Protein 4F8X (pdb70)

Secondary structure (DSSP, 8-state):
---HHHHHHHTT-SEEEEEE-TTTSGGGG-HHHHHHHHHH-SEEEESSTTSGGGTEEETTEE--HHHHHHHHHHHHTT-EEEEEEEE-SSS--HHHHTS---HHHHHHHHHHHHHHHHHHHGGG-SEEEEEES-B-TTSSBPP-HHHHHH-THHHHHHHHHHHHHHHHTT-TTSEEEEEESS-SSSSHHHHHHHHHHHHHHHTT----EEEE--EEETT-PPPHHHHHHHHHHHHHTT-EEEEEEEEEEBSSS--SSHHHHHHHHHHHHHHHHHHHHT-TTEEEEEES-SBGGG-SHHHHSTT-B--SSB-TT-PBPHHHHHHHHHHTTPPPS--

Nearest PDB structures (foldseek):
  4f8x-assembly1_A  TM=1.003E+00  e=9.277E-68  Penicillium canescens
  3u7b-assembly5_E  TM=9.416E-01  e=2.696E-33  Fusarium oxysporum
  3nj3-assembly1_A  TM=9.665E-01  e=1.696E-32  Thermotoga petrophila RKU-1
  1vbu-assembly2_B  TM=9.647E-01  e=2.913E-32  Thermotoga maritima
  5y3x-assembly6_F  TM=8.715E-01  e=7.671E-23  Caldicellulosiruptor owensensis OL

CATH classification: 3.20.20.80

Sequence (335 aa):
DIDLNKLAQRRGKHWFGTAADIPGTAETTDAAYLKVLKQNFGEITPANAMKFMYTETEQNVFNFTEGEQFLEVAERFGSKVRCHNLVWASQVSDFVTSKTWTAKELTAVMKNHIFKTVQHFGRRCYSWDVVNEALNGDGTFSSSVWYDTIGEEYFYLAFKYAQEALAQIGANDVKLYYNDYGIENPGTKSTAVLQLVSNLRKRGIRIDGVGLESHFIVGETPSLADQLATKQAYIKANLDVAVTELDVRFSTVPYYTAAAQKQQAEDYYVSVASCMNAGPRCIGVVVWDFDDAYSWVPSAFAGQGGACLFNNTLEAKPAYYAVADALEGKPCSVC

Organism: Penicillium canescens (NCBI:txid5083)

Solvent-accessible surface area: 13081 Å² total; per-residue (Å²): 152,58,37,0,19,81,18,0,94,172,140,54,13,62,1,1,0,0,0,0,30,2,28,59,45,66,0,41,120,39,81,59,0,34,159,25,1,135,73,5,8,8,0,1,0,0,8,35,2,0,12,6,68,66,0,1,63,104,85,82,83,45,83,27,78,53,0,56,82,2,0,85,14,0,72,147,37,66,8,101,2,2,0,4,3,1,2,39,45,55,54,16,5,107,18,0,67,88,112,133,40,81,47,173,82,0,22,58,9,1,86,41,1,0,30,88,0,0,55,78,4,9,136,97,1,41,0,0,1,0,0,4,44,1,6,60,50,99,22,74,35,19,85,13,33,2,65,101,42,22,27,94,64,5,0,7,34,0,0,87,18,0,51,63,0,0,54,130,78,50,0,88,91,4,64,0,0,1,0,0,109,35,0,6,52,76,39,91,13,7,91,14,0,54,103,11,5,45,47,0,83,178,111,62,11,50,4,27,0,0,0,0,2,0,38,15,41,23,53,121,22,28,56,59,72,62,0,36,50,5,0,84,42,0,33,182,36,89,0,22,0,0,0,2,11,0,0,0,27,11,62,86,100,81,32,100,61,76,78,16,25,102,74,0,0,79,8,0,37,26,0,0,8,0,0,25,85,14,21,105,82,0,4,0,3,0,0,28,7,0,3,11,59,55,15,82,0,69,117,54,83,106,51,31,1,5,0,0,0,11,37,95,125,33,120,23,6,39,0,11,92,0,0,5,17,3,2,54,49,102,112,32,88,45,57

InterPro domains:
  IPR001000 Glycoside hydrolase family 10 domain [PF00331] (29-351)
  IPR001000 Glycoside hydrolase family 10 domain [PR00134] (106-118)
  IPR001000 Glycoside hydrolase family 10 domain [PR00134] (150-161)
  IPR001000 Glycoside hydrolase family 10 domain [PR00134] (199-210)
  IPR001000 Glycoside hydrolase family 10 domain [PR00134] (228-240)
  IPR001000 Glycoside hydrolase family 10 domain [PS51760] (44-351)
  IPR001000 Glycoside hydrolase family 10 domain [SM00633] (75-352)
  IPR017853 Glycoside hydrolase superfamily [SSF51445] (33-354)
  IPR044846 Glycoside hydrolase family 10 [PTHR31490] (32-344)

Structure (mmCIF, N/CA/C/O backbone):
data_4F8X
#
_entry.id   4F8X
#
_cell.length_a   51.230
_cell.length_b   60.290
_cell.length_c   55.620
_cell.angle_alpha   90.00
_cell.angle_beta   115.20
_cell.angle_gamma   90.00
#
_symmetry.space_group_name_H-M   'P 1 21 1'
#
loop_
_entity.id
_entity.type
_entity.pdbx_description
1 polymer Endo-1,4-beta-xylanase
2 branched beta-D-mannopyranose-(1-3)-[beta-D-mannopyranose-(1-6)]beta-D-mannopyranose-(1-4)-2-acetamido-2-deoxy-beta-D-glucopyranose-(1-4)-2-acetamido-2-deoxy-beta-D-glucopyranose
3 non-polymer 2-acetamido-2-deoxy-beta-D-glucopyranose
4 water water
#
loop_
_atom_site.group_PDB
_atom_site.id
_atom_site.type_symbol
_atom_site.label_atom_id
_atom_site.label_alt_id
_atom_site.label_comp_id
_atom_site.label_asym_id
_atom_site.label_entity_id
_atom_site.label_seq_id
_atom_site.pdbx_PDB_ins_code
_atom_site.Cartn_x
_atom_site.Cartn_y
_atom_site.Cartn_z
_atom_site.occupancy
_atom_site.B_iso_or_equiv
_atom_site.auth_seq_id
_atom_site.auth_comp_id
_atom_site.auth_asym_id
_atom_site.auth_atom_id
_atom_site.pdbx_PDB_model_num
ATOM 1 N N . ASP A 1 1 ? -9.196 -1.865 41.931 1.00 29.39 26 ASP A N 1
ATOM 2 C CA . ASP A 1 1 ? -9.302 -1.730 40.441 1.00 27.55 26 ASP A CA 1
ATOM 3 C C . ASP A 1 1 ? -8.189 -0.881 39.768 1.00 25.72 26 ASP A C 1
ATOM 4 O O . ASP A 1 1 ? -7.815 0.198 40.208 1.00 28.38 26 ASP A O 1
ATOM 6 N N . ILE A 1 2 ? -7.693 -1.413 38.662 1.00 20.72 27 ILE A N 1
ATOM 7 C CA . ILE A 1 2 ? -6.820 -0.708 37.738 1.00 17.40 27 ILE A CA 1
ATOM 8 C C . ILE A 1 2 ? -7.595 -0.551 36.439 1.00 13.20 27 ILE A C 1
ATOM 9 O O . ILE A 1 2 ? -8.333 -1.435 36.013 1.00 13.05 27 ILE A O 1
ATOM 14 N N . ASP A 1 3 ? -7.424 0.603 35.825 1.00 12.19 28 ASP A N 1
ATOM 15 C CA . ASP A 1 3 ? -7.968 0.948 34.508 1.00 10.78 28 ASP A CA 1
ATOM 16 C C . ASP A 1 3 ? -6.783 1.511 33.703 1.00 9.04 28 ASP A C 1
ATOM 17 O O . ASP A 1 3 ? -6.335 2.614 33.922 1.00 9.04 28 ASP A O 1
ATOM 22 N N . LEU A 1 4 ? -6.247 0.710 32.782 1.00 8.46 29 LEU A N 1
ATOM 23 C CA . LEU A 1 4 ? -5.052 1.156 32.030 1.00 8.84 29 LEU A CA 1
ATOM 24 C C . LEU A 1 4 ? -5.231 2.478 31.312 1.00 8.90 29 LEU A C 1
ATOM 25 O O . LEU A 1 4 ? -4.342 3.317 31.330 1.00 7.65 29 LEU A O 1
ATOM 30 N N . ASN A 1 5 ? -6.386 2.646 30.656 1.00 8.15 30 ASN A N 1
ATOM 31 C CA . ASN A 1 5 ? -6.685 3.882 29.964 1.00 8.16 30 ASN A CA 1
ATOM 32 C C . ASN A 1 5 ? -6.701 5.079 30.910 1.00 9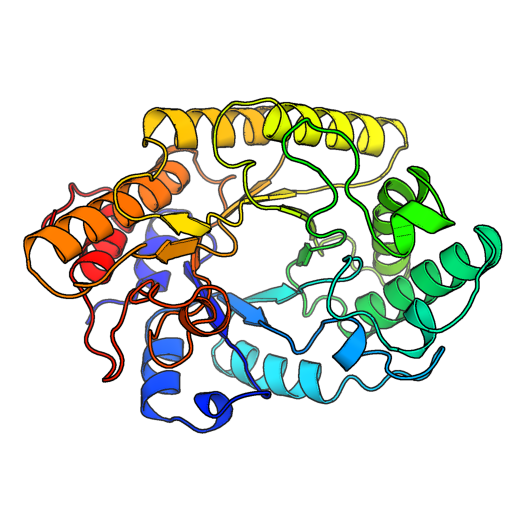.19 30 ASN A C 1
ATOM 33 O O . ASN A 1 5 ? -6.188 6.114 30.577 1.00 9.65 30 ASN A O 1
ATOM 38 N N . LYS A 1 6 ? -7.307 4.920 32.087 1.00 8.94 31 LYS A N 1
ATOM 39 C CA . LYS A 1 6 ? -7.333 6.002 33.094 1.00 10.60 31 LYS A CA 1
ATOM 40 C C . LYS A 1 6 ? -5.917 6.387 33.447 1.00 9.11 31 LYS A C 1
ATOM 41 O O . LYS A 1 6 ? -5.565 7.592 33.503 1.00 9.77 31 LYS A O 1
ATOM 45 N N . LEU A 1 7 ? -5.046 5.401 33.662 1.00 8.67 32 LEU A N 1
ATOM 46 C CA . LEU A 1 7 ? -3.655 5.707 33.978 1.00 8.54 32 LEU A CA 1
ATOM 47 C C . LEU A 1 7 ? -2.947 6.423 32.830 1.00 9.47 32 LEU A C 1
ATOM 48 O O . LEU A 1 7 ? -2.240 7.372 33.032 1.00 10.06 32 LEU A O 1
ATOM 53 N N . ALA A 1 8 ? -3.168 5.968 31.591 1.00 8.94 33 ALA A N 1
ATOM 54 C CA . ALA A 1 8 ? -2.516 6.567 30.433 1.00 9.73 33 ALA A CA 1
ATOM 55 C C . ALA A 1 8 ? -2.921 8.053 30.286 1.00 8.82 33 ALA A C 1
ATOM 56 O O . ALA A 1 8 ? -2.116 8.922 30.091 1.00 9.90 33 ALA A O 1
ATOM 58 N N . GLN A 1 9 ? -4.209 8.310 30.467 1.00 9.24 34 GLN A N 1
ATOM 59 C CA . GLN A 1 9 ? -4.728 9.669 30.343 1.00 10.29 34 GLN A CA 1
ATOM 60 C C . GLN A 1 9 ? -4.227 10.627 31.426 1.00 13.04 34 GLN A C 1
ATOM 61 O O . GLN A 1 9 ? -3.976 11.811 31.131 1.00 13.23 34 GLN A O 1
ATOM 67 N N . ARG A 1 10 ? -3.979 10.088 32.613 1.00 12.21 35 ARG A N 1
ATOM 68 C CA . ARG A 1 10 ? -3.472 10.878 33.731 1.00 15.84 35 ARG A CA 1
ATOM 69 C C . ARG A 1 10 ? -2.041 11.310 33.419 1.00 16.50 35 ARG A C 1
ATOM 70 O O . ARG A 1 10 ? -1.560 12.342 33.926 1.00 18.11 35 ARG A O 1
ATOM 78 N N . ARG A 1 11 ? -1.352 10.585 32.536 1.00 16.89 36 ARG A N 1
ATOM 79 C CA . ARG A 1 11 ? 0.028 10.882 32.210 1.00 18.88 36 ARG A CA 1
ATOM 80 C C . ARG A 1 11 ? 0.294 11.317 30.762 1.00 20.15 36 ARG A C 1
ATOM 81 O O . ARG A 1 11 ? 1.338 10.951 30.141 1.00 22.19 36 ARG A O 1
ATOM 89 N N . GLY A 1 12 ? -0.681 12.012 30.198 1.00 19.47 37 GLY A N 1
ATOM 90 C CA . GLY A 1 12 ? -0.473 12.808 28.978 1.00 19.90 37 GLY A CA 1
ATOM 91 C C . GLY A 1 12 ? -0.857 12.113 27.682 1.00 18.77 37 GLY A C 1
ATOM 92 O O . GLY A 1 12 ? -0.773 12.725 26.595 1.00 21.35 37 GLY A O 1
ATOM 93 N N . LYS A 1 13 ? -1.282 10.857 27.764 1.00 13.59 38 LYS A N 1
ATOM 94 C CA . LYS A 1 13 ? -1.623 10.112 26.569 1.00 11.57 38 LYS A CA 1
ATOM 95 C C . LYS A 1 13 ? -3.090 10.243 26.189 1.00 10.17 38 LYS A C 1
ATOM 96 O O . LYS A 1 13 ? -3.976 10.471 27.025 1.00 9.90 38 LYS A O 1
ATOM 102 N N . HIS A 1 14 ? -3.389 10.044 24.912 1.00 8.77 39 HIS A N 1
ATOM 103 C CA . HIS A 1 14 ? -4.754 10.038 24.457 1.00 8.74 39 HIS A CA 1
ATOM 104 C C . HIS A 1 14 ? -5.518 8.923 25.098 1.00 9.79 39 HIS A C 1
ATOM 105 O O . HIS A 1 14 ? -6.688 9.091 25.409 1.00 10.00 39 HIS A O 1
ATOM 112 N N . TRP A 1 15 ? -4.907 7.740 25.167 1.00 9.14 40 TRP A N 1
ATOM 113 C CA . TRP A 1 15 ? -5.640 6.531 25.574 1.00 9.29 40 TRP A CA 1
ATOM 114 C C . TRP A 1 15 ? -4.670 5.380 25.775 1.00 8.90 40 TRP A C 1
ATOM 115 O O . TRP A 1 15 ? -3.521 5.440 25.287 1.00 10.03 40 TRP A O 1
ATOM 126 N N . PHE A 1 16 ? -5.181 4.331 26.398 1.00 8.25 41 PHE A N 1
ATOM 127 C CA . PHE A 1 16 ? -4.658 2.990 26.214 1.00 7.75 41 PHE A CA 1
ATOM 128 C C . PHE A 1 16 ? -5.728 2.239 25.471 1.00 7.75 41 PHE A C 1
ATOM 129 O O . PHE A 1 16 ? -6.896 2.283 25.825 1.00 7.91 41 PHE A O 1
ATOM 137 N N . GLY A 1 17 ? -5.335 1.566 24.412 1.00 6.23 42 GLY A N 1
ATOM 138 C CA . GLY A 1 17 ? -6.259 0.944 23.488 1.00 6.95 42 GLY A CA 1
ATOM 139 C C . GLY A 1 17 ? -6.041 -0.565 23.255 1.00 6.40 42 GLY A C 1
ATOM 140 O O . GLY A 1 17 ? -5.053 -1.173 23.675 1.00 6.30 42 GLY A O 1
ATOM 141 N N . THR A 1 18 ? -7.002 -1.156 22.545 1.00 6.68 43 THR A N 1
ATOM 142 C CA . THR A 1 18 ? -6.921 -2.507 22.069 1.00 6.92 43 THR A CA 1
ATOM 143 C C . THR A 1 18 ? -7.626 -2.678 20.734 1.00 6.40 43 THR A C 1
ATOM 144 O O . THR A 1 18 ? -8.690 -2.043 20.498 1.00 7.13 43 THR A O 1
ATOM 148 N N . ALA A 1 19 ? -7.095 -3.610 19.928 1.00 6.74 44 ALA A N 1
ATOM 149 C CA . ALA A 1 19 ? -7.947 -4.214 18.882 1.00 6.53 44 ALA A CA 1
ATOM 150 C C . ALA A 1 19 ? -9.036 -5.073 19.516 1.00 5.90 44 ALA A C 1
ATOM 151 O O . ALA A 1 19 ? -8.837 -5.682 20.539 1.00 6.22 44 ALA A O 1
ATOM 153 N N . ALA A 1 20 ? -10.193 -5.140 18.842 1.00 7.13 45 ALA A N 1
ATOM 154 C CA . ALA A 1 20 ? -11.218 -6.116 19.193 1.00 7.49 45 ALA A CA 1
ATOM 155 C C . ALA A 1 20 ? -11.726 -6.687 17.877 1.00 8.35 45 ALA A C 1
ATOM 156 O O . ALA A 1 20 ? -11.975 -5.943 16.926 1.00 7.87 45 ALA A O 1
ATOM 158 N N . ASP A 1 21 ? -11.880 -8.013 17.812 1.00 7.76 46 ASP A N 1
ATOM 159 C CA . ASP A 1 21 ? -12.378 -8.706 16.619 1.00 8.23 46 ASP A CA 1
ATOM 160 C C . ASP A 1 21 ? -13.931 -8.861 16.748 1.00 9.33 46 ASP A C 1
ATOM 161 O O . ASP A 1 21 ? -14.481 -9.969 16.841 1.00 9.24 46 ASP A O 1
ATOM 166 N N . ILE A 1 22 ? -14.578 -7.703 16.704 1.00 8.80 47 ILE A N 1
ATOM 167 C CA . ILE A 1 22 ? -16.032 -7.521 16.793 1.00 10.04 47 ILE A CA 1
ATOM 168 C C . ILE A 1 22 ? -16.454 -6.878 15.484 1.00 10.95 47 ILE A C 1
ATOM 169 O O . ILE A 1 22 ? -15.893 -5.843 15.077 1.00 10.86 47 ILE A O 1
ATOM 174 N N . PRO A 1 23 ? -17.480 -7.415 14.813 1.00 12.46 48 PRO A N 1
ATOM 175 C CA . PRO A 1 23 ? -18.408 -8.469 15.241 1.00 12.62 48 PRO A CA 1
ATOM 176 C C . PRO A 1 23 ? -18.091 -9.863 14.743 1.00 13.48 48 PRO A C 1
ATOM 177 O O . PRO A 1 23 ? -18.926 -10.770 14.850 1.00 15.08 48 PRO A O 1
ATOM 181 N N . GLY A 1 24 ? -16.879 -10.070 14.246 1.00 13.66 49 GLY A N 1
ATOM 182 C CA . GLY A 1 24 ? -16.445 -11.303 13.614 1.00 13.48 49 GLY A CA 1
ATOM 183 C C . GLY A 1 24 ? -16.336 -12.517 14.517 1.00 14.49 49 GLY A C 1
ATOM 184 O O . GLY A 1 24 ? -16.486 -13.640 14.039 1.00 16.60 49 GLY A O 1
ATOM 185 N N . THR A 1 25 ? -16.067 -12.305 15.790 1.00 12.49 50 THR A N 1
ATOM 186 C CA . THR A 1 25 ? -15.825 -13.397 16.733 1.00 11.20 50 THR A CA 1
ATOM 187 C C . THR A 1 25 ? -16.792 -13.356 17.888 1.00 12.10 50 THR A C 1
ATOM 188 O O . THR A 1 25 ? -17.598 -12.412 18.026 1.00 12.18 50 THR A O 1
ATOM 192 N N . ALA A 1 26 ? -16.709 -14.388 18.730 1.00 12.31 51 ALA A N 1
ATOM 193 C CA . ALA A 1 26 ? -17.525 -14.499 19.930 1.00 11.84 51 ALA A CA 1
ATOM 194 C C . ALA A 1 26 ? -17.269 -13.426 20.984 1.00 12.30 51 ALA A C 1
ATOM 195 O O . ALA A 1 26 ? -17.994 -13.315 21.951 1.00 13.21 51 ALA A O 1
ATOM 197 N N . GLU A 1 27 ? -16.255 -12.559 20.800 1.00 9.90 52 GLU A N 1
ATOM 198 C CA . GLU A 1 27 ? -16.045 -11.436 21.709 1.00 10.37 52 GLU A CA 1
ATOM 199 C C . GLU A 1 27 ? -17.305 -10.589 21.745 1.00 10.19 52 GLU A C 1
ATOM 200 O O . GLU A 1 27 ? -17.597 -9.979 22.756 1.00 11.44 52 GLU A O 1
ATOM 206 N N . THR A 1 28 ? -17.984 -10.561 20.601 1.00 11.31 53 THR A N 1
ATOM 207 C CA . THR A 1 28 ? -19.126 -9.690 20.362 1.00 13.05 53 THR A CA 1
ATOM 208 C C . THR A 1 28 ? -20.194 -9.887 21.423 1.00 14.19 53 THR A C 1
ATOM 209 O O . THR A 1 28 ? -20.852 -8.899 21.809 1.00 14.85 53 THR A O 1
ATOM 213 N N . THR A 1 29 ? -20.298 -11.117 21.927 1.00 15.88 54 THR A N 1
ATOM 214 C CA . THR A 1 29 ? -21.287 -11.482 22.944 1.00 16.50 54 THR A CA 1
ATOM 215 C C . THR A 1 29 ? -20.675 -12.150 24.189 1.00 16.65 54 THR A C 1
ATOM 216 O O . THR A 1 29 ? -21.353 -12.849 24.963 1.00 17.27 54 THR A O 1
ATOM 220 N N . ASP A 1 30 ? -19.381 -11.938 24.416 1.00 13.96 55 ASP A N 1
ATOM 221 C CA . ASP A 1 30 ? -18.697 -12.491 25.540 1.00 13.14 55 ASP A CA 1
ATOM 222 C C . ASP A 1 30 ? -18.683 -11.463 26.629 1.00 14.71 55 ASP A C 1
ATOM 223 O O . ASP A 1 30 ? -17.921 -10.510 26.621 1.00 13.22 55 ASP A O 1
ATOM 228 N N . ALA A 1 31 ? -19.614 -11.605 27.569 1.00 16.08 56 ALA A N 1
ATOM 229 C CA . ALA A 1 31 ? -19.802 -10.561 28.540 1.00 16.06 56 ALA A CA 1
ATOM 230 C C . ALA A 1 31 ? -18.564 -10.302 29.362 1.00 16.31 56 ALA A C 1
ATOM 231 O O . ALA A 1 31 ? -18.278 -9.136 29.706 1.00 17.03 56 ALA A O 1
ATOM 233 N N . ALA A 1 32 ? -17.848 -11.351 29.738 1.00 14.99 57 ALA A N 1
ATOM 234 C CA . ALA A 1 32 ? -16.685 -11.210 30.594 1.00 14.13 57 ALA A CA 1
ATOM 235 C C . ALA A 1 32 ? -15.594 -10.409 29.840 1.00 12.48 57 ALA A C 1
ATOM 236 O O . ALA A 1 32 ? -14.937 -9.536 30.399 1.00 12.62 57 ALA A O 1
ATOM 238 N N . TYR A 1 33 ? -15.398 -10.801 28.591 1.00 12.18 58 TYR A N 1
ATOM 239 C CA . TYR A 1 33 ? -14.470 -10.053 27.691 1.00 9.89 58 TYR A CA 1
ATOM 240 C C . TYR A 1 33 ? -14.876 -8.583 27.607 1.00 11.68 58 TYR A C 1
ATOM 241 O O . TYR A 1 33 ? -14.030 -7.678 27.747 1.00 10.51 58 TYR A O 1
ATOM 250 N N . LEU A 1 34 ? -16.156 -8.339 27.322 1.00 11.46 59 LEU A N 1
ATOM 251 C CA . LEU A 1 34 ? -16.627 -6.983 27.173 1.00 12.23 59 LEU A CA 1
ATOM 252 C C . LEU A 1 34 ? -16.483 -6.162 28.456 1.00 12.99 59 LEU A C 1
ATOM 253 O O . LEU A 1 34 ? -16.249 -4.946 28.380 1.00 13.65 59 LEU A O 1
ATOM 258 N N . LYS A 1 35 ? -16.586 -6.803 29.616 1.00 13.22 60 LYS A N 1
ATOM 259 C CA . LYS A 1 35 ? -16.407 -6.080 30.839 1.00 14.81 60 LYS A CA 1
ATOM 260 C C . LYS A 1 35 ? -14.951 -5.615 31.019 1.00 13.04 60 LYS A C 1
ATOM 261 O O . LYS A 1 35 ? -14.693 -4.483 31.410 1.00 13.32 60 LYS A O 1
ATOM 267 N N . VAL A 1 36 ? -14.001 -6.487 30.713 1.00 11.61 61 VAL A N 1
ATOM 268 C CA . VAL A 1 36 ? -12.582 -6.095 30.793 1.00 11.01 61 VAL A CA 1
ATOM 269 C C . VAL A 1 36 ? -12.274 -4.998 29.741 1.00 11.63 61 VAL A C 1
ATOM 270 O O . VAL A 1 36 ? -11.520 -4.065 30.026 1.00 11.55 61 VAL A O 1
ATOM 274 N N . LEU A 1 37 ? -12.862 -5.126 28.566 1.00 11.13 62 LEU A N 1
ATOM 275 C CA . LEU A 1 37 ? -12.711 -4.145 27.478 1.00 10.86 62 LEU A CA 1
ATOM 276 C C . LEU A 1 37 ? -13.182 -2.763 27.968 1.00 12.87 62 LEU A C 1
ATOM 277 O O . LEU A 1 37 ? -12.504 -1.753 27.826 1.00 13.76 62 LEU A O 1
ATOM 282 N N . LYS A 1 38 ? -14.378 -2.701 28.517 1.00 11.84 63 LYS A N 1
ATOM 283 C CA . LYS A 1 38 ? -14.880 -1.405 28.996 1.00 13.52 63 LYS A CA 1
ATOM 284 C C . LYS A 1 38 ? -14.055 -0.836 30.146 1.00 12.52 63 LYS A C 1
ATOM 285 O O . LYS A 1 38 ? -13.900 0.377 30.272 1.00 15.02 63 LYS A O 1
ATOM 291 N N . GLN A 1 39 ? -13.560 -1.701 31.002 1.00 12.53 64 GLN A N 1
ATOM 292 C CA . GLN A 1 39 ? -12.859 -1.317 32.214 1.00 13.08 64 GLN A CA 1
ATOM 293 C C . GLN A 1 39 ? -11.454 -0.764 31.981 1.00 11.79 64 GLN A C 1
ATOM 294 O O . GLN A 1 39 ? -10.928 -0.076 32.852 1.00 13.69 64 GLN A O 1
ATOM 300 N N . ASN A 1 40 ? -10.817 -1.101 30.852 1.00 10.44 65 ASN A N 1
ATOM 301 C CA . ASN A 1 40 ? -9.425 -0.796 30.708 1.00 9.00 65 ASN A CA 1
ATOM 302 C C . ASN A 1 40 ? -9.040 0.055 29.498 1.00 9.13 65 ASN A C 1
ATOM 303 O O . ASN A 1 40 ? -7.884 0.496 29.466 1.00 9.12 65 ASN A O 1
ATOM 308 N N . PHE A 1 41 ? -9.938 0.296 28.537 1.00 8.85 66 PHE A N 1
ATOM 309 C CA . PHE A 1 41 ? -9.507 0.839 27.241 1.00 9.58 66 PHE A CA 1
ATOM 310 C C . PHE A 1 41 ? -10.309 2.073 26.874 1.00 10.19 66 PHE A C 1
ATOM 311 O O . PHE A 1 41 ? -11.522 2.135 27.143 1.00 11.80 66 PHE A O 1
ATOM 319 N N . GLY A 1 42 ? -9.615 3.040 26.301 1.00 8.92 67 GLY A N 1
ATOM 320 C CA . GLY A 1 42 ? -10.189 4.291 25.802 1.00 9.03 67 GLY A CA 1
ATOM 321 C C . GLY A 1 42 ? -10.092 4.436 24.279 1.00 8.60 67 GLY A C 1
ATOM 322 O O . GLY A 1 42 ? -10.462 5.476 23.720 1.00 10.16 67 GLY A O 1
ATOM 323 N N . GLU A 1 43 ? -9.562 3.414 23.632 1.00 7.61 68 GLU A N 1
ATOM 324 C CA . GLU A 1 43 ? -9.468 3.328 22.185 1.00 7.89 68 GLU A CA 1
ATOM 325 C C . GLU A 1 43 ? -9.695 1.879 21.794 1.00 6.91 68 GLU A C 1
ATOM 326 O O . GLU A 1 43 ? -9.315 0.990 22.545 1.00 7.55 68 GLU A O 1
ATOM 332 N N . ILE A 1 44 ? -10.361 1.657 20.659 1.00 6.41 69 ILE A N 1
ATOM 333 C CA . ILE A 1 44 ? -10.553 0.348 20.098 1.00 6.58 69 ILE A CA 1
ATOM 334 C C . ILE A 1 44 ? -10.312 0.398 18.588 1.00 7.29 69 ILE A C 1
ATOM 335 O O . ILE A 1 4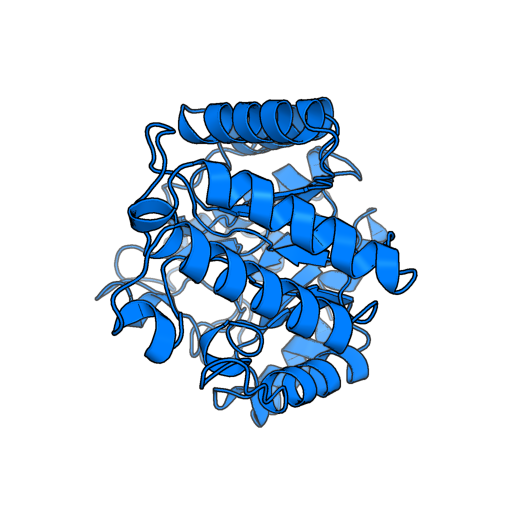4 ? -10.879 1.227 17.889 1.00 7.33 69 ILE A O 1
ATOM 340 N N . THR A 1 45 ? -9.429 -0.484 18.109 1.00 7.54 70 THR A N 1
ATOM 341 C CA . THR A 1 45 ? -9.218 -0.668 16.679 1.00 6.68 70 THR A CA 1
ATOM 342 C C . THR A 1 45 ? -10.054 -1.858 16.210 1.00 6.37 70 THR A C 1
ATOM 343 O O . THR A 1 45 ? -10.003 -2.938 16.832 1.00 7.47 70 THR A O 1
ATOM 347 N N . PRO A 1 46 ? -10.777 -1.707 15.072 1.00 6.91 71 PRO A N 1
ATOM 348 C CA . PRO A 1 46 ? -11.444 -2.894 14.530 1.00 6.64 71 PRO A CA 1
ATOM 349 C C . PRO A 1 46 ? -10.405 -3.895 13.971 1.00 7.21 71 PRO A C 1
ATOM 350 O O . PRO A 1 46 ? -9.613 -3.538 13.067 1.00 7.24 71 PRO A O 1
ATOM 354 N N . ALA A 1 47 ? -10.353 -5.110 14.529 1.00 6.49 72 ALA A N 1
ATOM 355 C CA . ALA A 1 47 ? -9.331 -6.074 14.041 1.00 7.11 72 ALA A CA 1
ATOM 356 C C . ALA A 1 47 ? -9.583 -6.412 12.591 1.00 8.11 72 ALA A C 1
ATOM 357 O O . ALA A 1 47 ? -8.652 -6.711 11.871 1.00 9.65 72 ALA A O 1
ATOM 359 N N . ASN A 1 48 ? -10.852 -6.394 12.177 1.00 8.21 73 ASN A N 1
ATOM 360 C CA . ASN A 1 48 ? -11.240 -6.777 10.798 1.00 8.51 73 ASN A CA 1
ATOM 361 C C . ASN A 1 48 ? -12.360 -5.991 10.130 1.00 8.27 73 ASN A C 1
ATOM 362 O O . ASN A 1 48 ? -12.400 -5.932 8.901 1.00 8.26 73 ASN A O 1
ATOM 367 N N . ALA A 1 49 ? -13.272 -5.395 10.906 1.00 9.09 74 ALA A N 1
ATOM 368 C CA . ALA A 1 49 ? -14.555 -4.936 10.388 1.00 8.74 74 ALA A CA 1
ATOM 369 C C . ALA A 1 49 ? -14.507 -3.807 9.371 1.00 9.27 74 ALA A C 1
ATOM 370 O O . ALA A 1 49 ? -15.468 -3.596 8.616 1.00 9.55 74 ALA A O 1
ATOM 372 N N . MET A 1 50 ? -13.391 -3.076 9.285 1.00 8.55 75 MET A N 1
ATOM 373 C CA . MET A 1 50 ? -13.279 -1.976 8.312 1.00 7.73 75 MET A CA 1
ATOM 374 C C . MET A 1 50 ? -12.346 -2.304 7.175 1.00 8.95 75 MET A C 1
ATOM 375 O O . MET A 1 50 ? -12.049 -1.442 6.349 1.00 8.78 75 MET A O 1
ATOM 380 N N . LYS A 1 51 ? -11.888 -3.542 7.123 1.00 8.30 76 LYS A N 1
ATOM 381 C CA . LYS A 1 51 ? -10.997 -3.939 6.050 1.00 8.37 76 LYS A CA 1
ATOM 382 C C . LYS A 1 51 ? -11.732 -4.030 4.718 1.00 8.81 76 LYS A C 1
ATOM 383 O O . LYS A 1 51 ? -12.966 -4.069 4.676 1.00 8.57 76 LYS A O 1
ATOM 389 N N . PHE A 1 52 ? -10.980 -4.012 3.638 1.00 8.50 77 PHE A N 1
ATOM 390 C CA . PHE A 1 52 ? -11.543 -3.926 2.302 1.00 8.35 77 PHE A CA 1
ATOM 391 C C . PHE A 1 52 ? -12.590 -5.031 2.089 1.00 8.33 77 PHE A C 1
ATOM 392 O O . PHE A 1 52 ? -13.694 -4.750 1.601 1.00 9.10 77 PHE A O 1
ATOM 400 N N . MET A 1 53 ? -12.247 -6.282 2.428 1.00 8.88 78 MET A N 1
ATOM 401 C CA . MET A 1 53 ? -13.140 -7.433 2.213 1.00 10.00 78 MET A CA 1
ATOM 402 C C . MET A 1 53 ? -14.402 -7.409 3.066 1.00 10.90 78 MET A C 1
ATOM 403 O O . MET A 1 53 ? -15.323 -8.156 2.768 1.00 14.50 78 MET A O 1
ATOM 408 N N . TYR A 1 54 ? -14.480 -6.530 4.078 1.00 9.99 79 TYR A N 1
ATOM 409 C CA . TYR A 1 54 ? -15.719 -6.366 4.866 1.00 10.90 79 TYR A CA 1
ATOM 410 C C . TYR A 1 54 ? -16.451 -5.071 4.623 1.00 10.67 79 TYR A C 1
ATOM 411 O O . TYR A 1 54 ? -17.439 -4.763 5.329 1.00 12.17 79 TYR A O 1
ATOM 420 N N . THR A 1 55 ? -15.963 -4.274 3.676 1.00 9.49 80 THR A N 1
ATOM 421 C CA . THR A 1 55 ? -16.576 -2.971 3.342 1.00 9.96 80 THR A CA 1
ATOM 422 C C . THR A 1 55 ? -17.030 -2.875 1.886 1.00 10.59 80 THR A C 1
ATOM 423 O O . THR A 1 55 ? -18.089 -2.294 1.594 1.00 11.47 80 THR A O 1
ATOM 427 N N . GLU A 1 56 ? -16.269 -3.478 0.972 1.00 9.68 81 GLU A N 1
ATOM 428 C CA . GLU A 1 56 ? -16.568 -3.414 -0.465 1.00 10.22 81 GLU A CA 1
ATOM 429 C C . GLU A 1 56 ? -16.408 -4.803 -1.048 1.00 12.16 81 GLU A C 1
ATOM 430 O O . GLU A 1 56 ? -15.382 -5.122 -1.581 1.00 11.69 81 GLU A O 1
ATOM 436 N N . THR A 1 57 ? -17.449 -5.635 -0.969 1.00 14.50 82 THR A N 1
ATOM 437 C CA . THR A 1 57 ? -17.292 -7.054 -1.302 1.00 17.72 82 THR A CA 1
ATOM 438 C C . THR A 1 57 ? -17.506 -7.322 -2.794 1.00 17.89 82 THR A C 1
ATOM 439 O O . THR A 1 57 ? -17.021 -8.329 -3.331 1.00 19.31 82 THR A O 1
ATOM 443 N N . GLU A 1 58 ? -18.192 -6.423 -3.483 1.00 16.60 83 GLU A N 1
ATOM 444 C CA . GLU A 1 58 ? -18.264 -6.436 -4.923 1.00 17.25 83 GLU A CA 1
ATOM 445 C C . GLU A 1 58 ? -17.913 -5.030 -5.435 1.00 16.33 83 GLU A C 1
ATOM 446 O O . GLU A 1 58 ? -17.927 -4.037 -4.651 1.00 16.37 83 GLU A O 1
ATOM 455 N N . GLN A 1 59 ? -17.539 -4.882 -6.686 1.00 15.83 84 GLN A N 1
ATOM 456 C CA . GLN A 1 59 ? -17.014 -3.640 -7.145 1.00 15.37 84 GLN A CA 1
ATOM 457 C C . GLN A 1 59 ? -18.038 -2.517 -7.035 1.00 16.33 84 GLN A C 1
ATOM 458 O O . GLN A 1 59 ? -19.155 -2.650 -7.580 1.00 15.50 84 GLN A O 1
ATOM 464 N N . ASN A 1 60 ? -17.690 -1.472 -6.262 1.00 13.88 85 ASN A N 1
ATOM 465 C CA . ASN A 1 60 ? -18.552 -0.333 -5.994 1.00 14.20 85 ASN A CA 1
ATOM 466 C C . ASN A 1 60 ? -19.834 -0.676 -5.243 1.00 14.05 85 ASN A C 1
ATOM 467 O O . ASN A 1 60 ? -20.811 0.117 -5.299 1.00 15.29 85 ASN A O 1
ATOM 472 N N . VAL A 1 61 ? -19.848 -1.801 -4.536 1.00 13.50 86 VAL A N 1
ATOM 473 C CA . VAL A 1 61 ? -20.984 -2.222 -3.726 1.00 14.39 86 VAL A CA 1
ATOM 474 C C . VAL A 1 61 ? -20.463 -2.226 -2.294 1.00 13.95 86 VAL A C 1
ATOM 475 O O . VAL A 1 61 ? -19.692 -3.098 -1.919 1.00 14.17 86 VAL A O 1
ATOM 479 N N . PHE A 1 62 ? -20.923 -1.241 -1.514 1.00 14.28 87 PHE A N 1
ATOM 480 C CA . PHE A 1 62 ? -20.478 -1.056 -0.155 1.00 13.12 87 PHE A CA 1
ATOM 481 C C . PHE A 1 62 ? -21.503 -1.562 0.846 1.00 13.54 87 PHE A C 1
ATOM 482 O O . PHE A 1 62 ? -22.698 -1.383 0.679 1.00 15.64 87 PHE A O 1
ATOM 490 N N . ASN A 1 63 ? -21.024 -2.284 1.833 1.00 13.18 88 ASN A N 1
ATOM 491 C CA . ASN A 1 63 ? -21.834 -2.739 2.917 1.00 13.17 88 ASN A CA 1
ATOM 492 C C . ASN A 1 63 ? -21.005 -2.499 4.177 1.00 13.05 88 ASN A C 1
ATOM 493 O O . ASN A 1 63 ? -20.040 -3.194 4.425 1.00 12.58 88 ASN A O 1
ATOM 498 N N . PHE A 1 64 ? -21.408 -1.506 4.951 1.00 11.76 89 PHE A N 1
ATOM 499 C CA . PHE A 1 64 ? -20.679 -1.076 6.151 1.00 11.13 89 PHE A CA 1
ATOM 500 C C . PHE A 1 64 ? -21.270 -1.658 7.423 1.00 10.90 89 PHE A C 1
ATOM 501 O O . PHE A 1 64 ? -20.907 -1.243 8.538 1.00 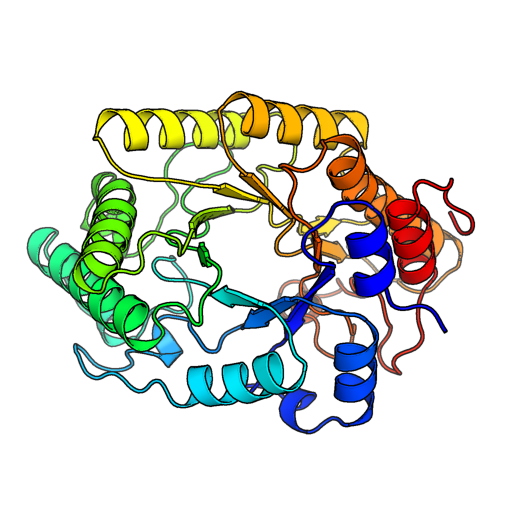10.76 89 PHE A O 1
ATOM 509 N N . THR A 1 65 ? -22.134 -2.676 7.299 1.00 11.51 90 THR A N 1
ATOM 510 C CA . THR A 1 65 ? -22.792 -3.251 8.474 1.00 13.56 90 THR A CA 1
ATOM 511 C C . THR A 1 65 ? -21.806 -3.723 9.549 1.00 13.50 90 THR A C 1
ATOM 512 O O . THR A 1 65 ? -21.989 -3.416 10.715 1.00 13.10 90 THR A O 1
ATOM 516 N N . GLU A 1 66 ? -20.750 -4.441 9.153 1.00 12.38 91 GLU A N 1
ATOM 517 C CA . GLU A 1 66 ? -19.813 -4.915 10.163 1.00 13.13 91 GLU A CA 1
ATOM 518 C C . GLU A 1 66 ? -19.126 -3.759 10.883 1.00 10.97 91 GLU A C 1
ATOM 519 O O . GLU A 1 66 ? -19.009 -3.768 12.082 1.00 10.33 91 GLU A O 1
ATOM 525 N N . GLY A 1 67 ? -18.637 -2.779 10.128 1.00 10.06 92 GLY A N 1
ATOM 526 C CA . GLY A 1 67 ? -18.015 -1.615 10.702 1.00 10.31 92 GLY A CA 1
ATOM 527 C C . GLY A 1 67 ? -18.955 -0.816 11.626 1.00 10.05 92 GLY A C 1
ATOM 528 O O . GLY A 1 67 ? -18.540 -0.296 12.665 1.00 10.80 92 GLY A O 1
ATOM 529 N N . GLU A 1 68 ? -20.213 -0.678 11.222 1.00 10.19 93 GLU A N 1
ATOM 530 C CA . GLU A 1 68 ? -21.202 -0.005 12.086 1.00 9.93 93 GLU A CA 1
ATOM 531 C C . GLU A 1 68 ? -21.460 -0.784 13.361 1.00 10.92 93 GLU A C 1
ATOM 532 O O . GLU A 1 68 ? -21.610 -0.190 14.443 1.00 11.77 93 GLU A O 1
ATOM 538 N N . GLN A 1 69 ? -21.509 -2.098 13.248 1.00 10.26 94 GLN A N 1
ATOM 539 C CA . GLN A 1 69 ? -21.675 -2.896 14.451 1.00 12.76 94 GLN A CA 1
ATOM 540 C C . GLN A 1 69 ? -20.489 -2.718 15.397 1.00 12.42 94 GLN A C 1
ATOM 541 O O . GLN A 1 69 ? -20.662 -2.533 16.617 1.00 15.12 94 GLN A O 1
ATOM 547 N N . PHE A 1 70 ? -19.270 -2.778 14.839 1.00 10.83 95 PHE A N 1
ATOM 548 C CA . PHE A 1 70 ? -18.091 -2.523 15.655 1.00 10.44 95 PHE A CA 1
ATOM 549 C C . PHE A 1 70 ? -18.161 -1.151 16.323 1.00 10.77 95 PHE A C 1
ATOM 550 O O . PHE A 1 70 ? -17.863 -0.990 17.511 1.00 11.33 95 PHE A O 1
ATOM 558 N N . LEU A 1 71 ? -18.446 -0.122 15.528 1.00 10.61 96 LEU A N 1
ATOM 559 C CA . LEU A 1 71 ? -18.470 1.239 16.075 1.00 12.00 96 LEU A CA 1
ATOM 560 C C . LEU A 1 71 ? -19.487 1.447 17.175 1.00 13.48 96 LEU A C 1
ATOM 561 O O . LEU A 1 71 ? -19.205 2.156 18.119 1.00 13.40 96 LEU A O 1
ATOM 566 N N . GLU A 1 72 ? -20.605 0.783 17.101 1.00 14.81 97 GLU A N 1
ATOM 567 C CA . GLU A 1 72 ? -21.560 0.970 18.193 1.00 16.76 97 GLU A CA 1
ATOM 568 C C . GLU A 1 72 ? -20.960 0.481 19.531 1.00 16.19 97 GLU A C 1
ATOM 569 O O . GLU A 1 72 ? -21.072 1.186 20.556 1.00 17.66 97 GLU A O 1
ATOM 575 N N . VAL A 1 73 ? -20.269 -0.665 19.509 1.00 14.25 98 VAL A N 1
ATOM 576 C CA . VAL A 1 73 ? -19.612 -1.169 20.730 1.00 13.28 98 VAL A CA 1
ATOM 577 C C . VAL A 1 73 ? -18.573 -0.156 21.209 1.00 12.74 98 VAL A C 1
ATOM 578 O O . VAL A 1 73 ? -18.576 0.284 22.361 1.00 11.98 98 VAL A O 1
ATOM 582 N N . ALA A 1 74 ? -17.666 0.263 20.313 1.00 11.51 99 ALA A N 1
ATOM 583 C CA . ALA A 1 74 ? -16.622 1.178 20.696 1.00 11.54 99 ALA A CA 1
ATOM 584 C C . ALA A 1 74 ? -17.159 2.490 21.235 1.00 11.77 99 ALA A C 1
ATOM 585 O O . ALA A 1 74 ? -16.717 2.995 22.274 1.00 11.93 99 ALA A O 1
ATOM 587 N N . GLU A 1 75 ? -18.151 3.038 20.542 1.00 12.20 100 GLU A N 1
ATOM 588 C CA . GLU A 1 75 ? -18.725 4.361 20.919 1.00 12.16 100 GLU A CA 1
ATOM 589 C C . GLU A 1 75 ? -19.570 4.292 22.194 1.00 13.48 100 GLU A C 1
ATOM 590 O O . GLU A 1 75 ? -19.481 5.178 23.025 1.00 14.76 100 GLU A O 1
ATOM 596 N N . ARG A 1 76 ? -20.284 3.187 22.344 1.00 13.98 101 ARG A N 1
ATOM 597 C CA . ARG A 1 76 ? -21.044 2.976 23.580 1.00 14.80 101 ARG A CA 1
ATOM 598 C C . ARG A 1 76 ? -20.135 2.989 24.798 1.00 15.34 101 ARG A C 1
ATOM 599 O O . ARG A 1 76 ? -20.511 3.490 25.882 1.00 16.76 101 ARG A O 1
ATOM 607 N N . PHE A 1 77 ? -18.920 2.457 24.631 1.00 14.28 102 PHE A N 1
ATOM 608 C CA . PHE A 1 77 ? -17.901 2.469 25.663 1.00 14.98 102 PHE A CA 1
ATOM 609 C C . PHE A 1 77 ? -17.113 3.772 25.758 1.00 15.51 102 PHE A C 1
ATOM 610 O O . PHE A 1 77 ? -16.204 3.858 26.593 1.00 19.47 102 PHE A O 1
ATOM 618 N N . GLY A 1 78 ? -17.417 4.752 24.912 1.00 14.90 103 GLY A N 1
ATOM 619 C CA . GLY A 1 78 ? -16.720 6.061 24.912 1.00 15.21 103 GLY A CA 1
ATOM 620 C C . GLY A 1 78 ? -15.304 6.019 24.372 1.00 15.31 103 GLY A C 1
ATOM 621 O O . GLY A 1 78 ? -14.468 6.888 24.710 1.00 15.98 103 GLY A O 1
ATOM 622 N N . SER A 1 79 ? -15.023 5.026 23.522 1.00 13.11 104 SER A N 1
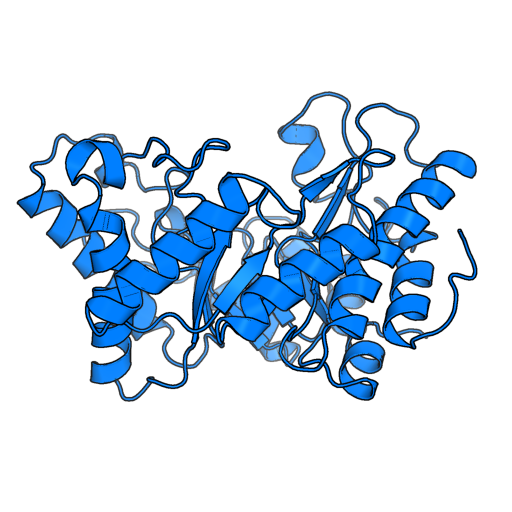ATOM 623 C CA . SER A 1 79 ? -13.640 4.863 23.050 1.00 12.35 104 SER A CA 1
ATOM 624 C C . SER A 1 79 ? -13.436 5.495 21.693 1.00 11.69 104 SER A C 1
ATOM 625 O O . SER A 1 79 ? -14.293 5.375 20.832 1.00 14.02 104 SER A O 1
ATOM 628 N N . LYS A 1 80 ? -12.300 6.150 21.521 1.00 9.74 105 LYS A N 1
ATOM 629 C CA . LYS A 1 80 ? -11.866 6.634 20.228 1.00 10.37 105 LYS A CA 1
ATOM 630 C C . LYS A 1 80 ? -11.537 5.422 19.344 1.00 8.38 105 LYS A C 1
ATOM 631 O O . LYS A 1 80 ? -11.263 4.325 19.841 1.00 9.40 105 LYS A O 1
ATOM 637 N N . VAL A 1 81 ? -11.567 5.627 18.034 1.00 7.68 106 VAL A N 1
ATOM 638 C CA . VAL A 1 81 ? -11.333 4.564 17.066 1.00 6.97 106 VAL A CA 1
ATOM 639 C C . VAL A 1 81 ? -10.244 4.921 16.065 1.00 7.18 106 VAL A C 1
ATOM 640 O O . VAL A 1 81 ? -10.327 5.921 15.347 1.00 6.83 106 VAL A O 1
ATOM 644 N N . ARG A 1 82 ? -9.225 4.056 16.018 1.00 5.58 107 ARG A N 1
ATOM 645 C CA . ARG A 1 82 ? -8.235 4.061 14.939 1.00 6.64 107 ARG A CA 1
ATOM 646 C C . ARG A 1 82 ? -8.801 3.208 13.829 1.00 7.38 107 ARG A C 1
ATOM 647 O O . ARG A 1 82 ? -8.794 1.973 13.882 1.00 7.59 107 ARG A O 1
ATOM 655 N N . CYS A 1 83 ? -9.364 3.869 12.825 1.00 6.11 108 CYS A N 1
ATOM 656 C CA . CYS A 1 83 ? -9.908 3.097 11.708 1.00 6.74 108 CYS A CA 1
ATOM 657 C C . CYS A 1 83 ? -8.765 2.433 10.951 1.00 6.86 108 CYS A C 1
ATOM 658 O O . CYS A 1 83 ? -7.699 3.015 10.747 1.00 7.31 108 CYS A O 1
ATOM 661 N N . HIS A 1 84 ? -9.004 1.210 10.487 1.00 6.99 109 HIS A N 1
ATOM 662 C CA . HIS A 1 84 ? -7.949 0.335 10.000 1.00 6.74 109 HIS A CA 1
ATOM 663 C C . HIS A 1 84 ? -8.623 -0.648 9.054 1.00 7.09 109 HIS A C 1
ATOM 664 O O . HIS A 1 84 ? -9.600 -1.267 9.457 1.00 6.82 109 HIS A O 1
ATOM 671 N N . ASN A 1 85 ? -8.170 -0.862 7.824 1.00 6.67 110 ASN A N 1
ATOM 672 C CA . ASN A 1 85 ? -7.167 -0.106 7.101 1.00 6.59 110 ASN A CA 1
ATOM 673 C C . ASN A 1 85 ? -7.673 -0.012 5.650 1.00 6.63 110 ASN A C 1
ATOM 674 O O . ASN A 1 85 ? -8.587 -0.732 5.263 1.00 7.83 110 ASN A O 1
ATOM 679 N N . LEU A 1 86 ? -7.120 0.902 4.850 1.00 7.39 111 LEU A N 1
ATOM 680 C CA . LEU A 1 86 ? -7.654 1.111 3.490 1.00 7.03 111 LEU A CA 1
ATOM 681 C C . LEU A 1 86 ? -6.965 0.257 2.437 1.00 7.82 111 LEU A C 1
ATOM 682 O O . LEU A 1 86 ? -7.625 -0.412 1.675 1.00 7.77 111 LEU A O 1
ATOM 687 N N . VAL A 1 87 ? -5.647 0.331 2.354 1.00 7.65 112 VAL A N 1
ATOM 688 C CA . VAL A 1 87 ? -4.842 -0.277 1.308 1.00 8.42 112 VAL A CA 1
ATOM 689 C C . VAL A 1 87 ? -3.779 -1.212 1.927 1.00 7.70 112 VAL A C 1
ATOM 690 O O . VAL A 1 87 ? -2.855 -0.772 2.626 1.00 7.54 112 VAL A O 1
ATOM 694 N N . TRP A 1 88 ? -3.911 -2.498 1.634 1.00 8.78 113 TRP A N 1
ATOM 695 C CA . TRP A 1 88 ? -3.077 -3.565 2.168 1.00 9.09 113 TRP A CA 1
ATOM 696 C C . TRP A 1 88 ? -3.064 -4.753 1.223 1.00 8.78 113 TRP A C 1
ATOM 697 O O . TRP A 1 88 ? -4.012 -4.932 0.456 1.00 9.21 113 TRP A O 1
ATOM 708 N N . ALA A 1 89 ? -2.011 -5.570 1.293 1.00 9.16 114 ALA A N 1
ATOM 709 C CA . ALA A 1 89 ? -1.899 -6.758 0.440 1.00 9.30 114 ALA A CA 1
ATOM 710 C C . ALA A 1 89 ? -2.886 -7.832 0.854 1.00 10.01 114 ALA A C 1
ATOM 711 O O . ALA A 1 89 ? -3.341 -8.595 -0.007 1.00 10.47 114 ALA A O 1
ATOM 713 N N . SER A 1 90 ? -3.229 -7.935 2.145 1.00 8.57 115 SER A N 1
ATOM 714 C CA . SER A 1 90 ? -4.111 -8.968 2.640 1.00 9.68 115 SER A CA 1
ATOM 715 C C . SER A 1 90 ? -5.549 -8.471 2.769 1.00 9.19 115 SER A C 1
ATOM 716 O O . SER A 1 90 ? -5.826 -7.244 2.834 1.00 8.80 115 SER A O 1
ATOM 719 N N . GLN A 1 91 ? -6.458 -9.428 2.842 1.00 9.65 116 GLN A N 1
ATOM 720 C CA . GLN A 1 91 ? -7.873 -9.151 3.102 1.00 10.52 116 GLN A CA 1
ATOM 721 C C . GLN A 1 91 ? -8.489 -8.138 2.109 1.00 9.55 116 GLN A C 1
ATOM 722 O O . GLN A 1 91 ? -9.334 -7.299 2.465 1.00 9.28 116 GLN A O 1
ATOM 728 N N . VAL A 1 92 ? -8.057 -8.214 0.853 1.00 9.10 117 VAL A N 1
ATOM 729 C CA . VAL A 1 92 ? -8.669 -7.517 -0.291 1.00 10.00 117 VAL A CA 1
ATOM 730 C C . VAL A 1 92 ? -9.757 -8.415 -0.859 1.00 10.03 117 VAL A C 1
ATOM 731 O O . VAL A 1 92 ? -9.646 -9.627 -0.854 1.00 11.43 117 VAL A O 1
ATOM 735 N N . SER A 1 93 ? -10.873 -7.796 -1.267 1.00 9.49 118 SER A N 1
ATOM 736 C CA . SER A 1 93 ? -11.948 -8.549 -1.891 1.00 10.53 118 SER A CA 1
ATOM 737 C C . SER A 1 93 ? -11.516 -9.293 -3.144 1.00 9.25 118 SER A C 1
ATOM 738 O O . SER A 1 93 ? -10.619 -8.882 -3.901 1.00 9.42 118 SER A O 1
ATOM 741 N N . ASP A 1 94 ? -12.238 -10.392 -3.351 1.00 12.37 119 ASP A N 1
ATOM 742 C CA . ASP A 1 94 ? -11.973 -11.270 -4.427 1.00 11.61 119 ASP A CA 1
ATOM 743 C C . ASP A 1 94 ? -12.091 -10.591 -5.776 1.00 11.97 119 ASP A C 1
ATOM 744 O O . ASP A 1 94 ? -11.339 -10.884 -6.680 1.00 12.16 119 ASP A O 1
ATOM 749 N N . PHE A 1 95 ? -12.994 -9.616 -5.903 1.00 10.74 120 PHE A N 1
ATOM 750 C CA . PHE A 1 95 ? -13.147 -8.915 -7.188 1.00 11.68 120 PHE A CA 1
ATOM 751 C C . PHE A 1 95 ? -11.875 -8.212 -7.630 1.00 11.38 120 PHE A C 1
ATOM 752 O O . PHE A 1 95 ? -11.597 -8.014 -8.827 1.00 12.24 120 PHE A O 1
ATOM 760 N N . VAL A 1 96 ? -11.061 -7.793 -6.634 1.00 10.58 121 VAL A N 1
ATOM 761 C CA . VAL A 1 96 ? -9.810 -7.127 -6.962 1.00 10.56 121 VAL A CA 1
ATOM 762 C C . VAL A 1 96 ? -8.742 -8.179 -7.333 1.00 10.68 121 VAL A C 1
ATOM 763 O O . VAL A 1 96 ? -8.071 -8.048 -8.361 1.00 11.32 121 VAL A O 1
ATOM 767 N N . THR A 1 97 ? -8.544 -9.148 -6.460 1.00 11.94 122 THR A N 1
ATOM 768 C CA . THR A 1 97 ? -7.381 -10.026 -6.597 1.00 11.95 122 THR A CA 1
ATOM 769 C C . THR A 1 97 ? -7.608 -11.079 -7.648 1.00 14.13 122 THR A C 1
ATOM 770 O O . THR A 1 97 ? -6.640 -11.653 -8.209 1.00 13.85 122 THR A O 1
ATOM 774 N N . SER A 1 98 ? -8.855 -11.306 -7.964 1.00 14.64 123 SER A N 1
ATOM 775 C CA . SER A 1 98 ? -9.131 -12.379 -8.911 1.00 16.90 123 SER A CA 1
ATOM 776 C C . SER A 1 98 ? -9.616 -11.792 -10.216 1.00 17.57 123 SER A C 1
ATOM 777 O O . SER A 1 98 ? -10.332 -12.435 -10.958 1.00 20.70 123 SER A O 1
ATOM 780 N N . LYS A 1 99 ? -9.120 -10.598 -10.542 1.00 18.55 124 LYS A N 1
ATOM 781 C CA . LYS A 1 99 ? -9.324 -9.942 -11.817 1.00 19.49 124 LYS A CA 1
ATOM 782 C C . LYS A 1 99 ? -8.020 -9.377 -12.255 1.00 19.81 124 LYS A C 1
ATOM 783 O O . LYS A 1 99 ? -7.115 -9.022 -11.481 1.00 19.98 124 LYS A O 1
ATOM 789 N N . THR A 1 100 ? -7.910 -9.265 -13.555 1.00 22.32 125 THR A N 1
ATOM 790 C CA . THR A 1 100 ? -6.746 -8.682 -14.142 1.00 21.40 125 THR A CA 1
ATOM 791 C C . THR A 1 100 ? -7.029 -7.154 -14.341 1.00 21.00 125 THR A C 1
ATOM 792 O O . THR A 1 100 ? -8.193 -6.809 -14.691 1.00 23.07 125 THR A O 1
ATOM 796 N N . TRP A 1 101 ? -6.012 -6.281 -14.116 1.00 18.81 126 TRP A N 1
ATOM 797 C CA . TRP A 1 101 ? -6.169 -4.786 -14.176 1.00 16.56 126 TRP A CA 1
ATOM 798 C C . TRP A 1 101 ? -5.029 -4.036 -14.864 1.00 16.82 126 TRP A C 1
ATOM 799 O O . TRP A 1 101 ? -3.845 -4.337 -14.656 1.00 17.64 126 TRP A O 1
ATOM 810 N N . THR A 1 102 ? -5.352 -2.950 -15.563 1.00 15.00 127 THR A N 1
ATOM 811 C CA . THR A 1 102 ? -4.359 -1.946 -15.876 1.00 15.30 127 THR A CA 1
ATOM 812 C C . THR A 1 102 ? -4.077 -1.050 -14.642 1.00 14.89 127 THR A C 1
ATOM 813 O O . THR A 1 102 ? -4.907 -0.994 -13.716 1.00 14.59 127 THR A O 1
ATOM 817 N N . ALA A 1 103 ? -2.943 -0.345 -14.622 1.00 15.19 128 ALA A N 1
ATOM 818 C CA . ALA A 1 103 ? -2.652 0.604 -13.552 1.00 15.37 128 ALA A CA 1
ATOM 819 C C . ALA A 1 103 ? -3.768 1.628 -13.452 1.00 15.42 128 ALA A C 1
ATOM 820 O O . ALA A 1 103 ? -4.235 1.923 -12.361 1.00 15.62 128 ALA A O 1
ATOM 822 N N . LYS A 1 104 ? -4.228 2.175 -14.580 1.00 14.42 129 LYS A N 1
ATOM 823 C CA . LYS A 1 104 ? -5.290 3.155 -14.581 1.00 14.69 129 LYS A CA 1
ATOM 824 C C . LYS A 1 104 ? -6.550 2.610 -13.897 1.00 14.55 129 LYS A C 1
ATOM 825 O O . LYS A 1 104 ? -7.165 3.293 -13.012 1.00 13.33 129 LYS A O 1
ATOM 831 N N . GLU A 1 105 ? -6.981 1.423 -14.300 1.00 13.34 130 GLU A N 1
ATOM 832 C CA . GLU A 1 105 ? -8.222 0.885 -13.753 1.00 14.15 130 GLU A CA 1
ATOM 833 C C . GLU A 1 105 ? -8.072 0.593 -12.252 1.00 12.72 130 GLU A C 1
ATOM 834 O O . GLU A 1 105 ? -9.002 0.887 -11.481 1.00 11.31 130 GLU A O 1
ATOM 840 N N . LEU A 1 106 ? -6.970 -0.019 -11.828 1.00 11.99 131 LEU A N 1
ATOM 841 C CA . LEU A 1 106 ? -6.851 -0.372 -10.410 1.00 10.98 131 LEU A CA 1
ATOM 842 C C . LEU A 1 106 ? -6.669 0.873 -9.563 1.00 11.03 131 LEU A C 1
ATOM 843 O O . LEU A 1 106 ? -7.166 0.899 -8.431 1.00 10.69 131 LEU A O 1
ATOM 848 N N . THR A 1 107 ? -6.011 1.892 -10.093 1.00 11.48 132 THR A N 1
ATOM 849 C CA . THR A 1 107 ? -5.947 3.199 -9.412 1.00 11.30 132 THR A CA 1
ATOM 850 C C . THR A 1 107 ? -7.357 3.717 -9.109 1.00 11.55 132 THR A C 1
ATOM 851 O O . THR A 1 107 ? -7.638 4.173 -8.016 1.00 10.34 132 THR A O 1
ATOM 855 N N . ALA A 1 108 ? -8.256 3.613 -10.071 1.00 10.54 133 ALA A N 1
ATOM 856 C CA . ALA A 1 108 ? -9.626 4.055 -9.901 1.00 10.62 133 ALA A CA 1
ATOM 857 C C . ALA A 1 108 ? -10.355 3.222 -8.879 1.00 10.21 133 ALA A C 1
ATOM 858 O O . ALA A 1 108 ? -11.163 3.769 -8.076 1.00 9.58 133 ALA A O 1
ATOM 860 N N . VAL A 1 109 ? -10.137 1.926 -8.881 1.00 10.04 134 VAL A N 1
ATOM 861 C CA . VAL A 1 109 ? -10.729 1.042 -7.869 1.00 10.41 134 VAL A CA 1
ATOM 862 C C . VAL A 1 109 ? -10.309 1.509 -6.455 1.00 10.51 134 VAL A C 1
ATOM 863 O O . VAL A 1 109 ? -11.119 1.632 -5.526 1.00 10.07 134 VAL A O 1
ATOM 867 N N . MET A 1 110 ? -9.002 1.761 -6.317 1.00 9.90 135 MET A N 1
ATOM 868 C CA . MET A 1 110 ? -8.395 2.150 -5.048 1.00 8.47 135 MET A CA 1
ATOM 869 C C . MET A 1 110 ? -8.999 3.496 -4.610 1.00 9.81 135 MET A C 1
ATOM 870 O O . MET A 1 110 ? -9.400 3.652 -3.461 1.00 7.74 135 MET A O 1
ATOM 875 N N . LYS A 1 111 ? -9.092 4.441 -5.544 1.00 8.79 136 LYS A N 1
ATOM 876 C CA . LYS A 1 111 ? -9.577 5.761 -5.257 1.00 8.86 136 LYS A CA 1
ATOM 877 C C . LYS A 1 111 ? -11.033 5.671 -4.788 1.00 9.12 136 LYS A C 1
ATOM 878 O O . LYS A 1 111 ? -11.406 6.294 -3.785 1.00 9.66 136 LYS A O 1
ATOM 884 N N . ASN A 1 112 ? -11.832 4.930 -5.521 1.00 9.41 137 ASN A N 1
ATOM 885 C CA . ASN A 1 112 ? -13.263 4.805 -5.176 1.00 8.96 137 ASN A CA 1
ATOM 886 C C . ASN A 1 112 ? -13.429 4.146 -3.798 1.00 9.71 137 ASN A C 1
ATOM 887 O O . ASN A 1 112 ? -14.237 4.589 -2.961 1.00 9.13 137 ASN A O 1
ATOM 892 N N . HIS A 1 113 ? -12.656 3.109 -3.515 1.00 8.22 138 HIS A N 1
ATOM 893 C CA . HIS A 1 113 ? -12.700 2.493 -2.199 1.00 6.85 138 HIS A CA 1
ATOM 894 C C . HIS A 1 113 ? -12.404 3.463 -1.069 1.00 8.10 138 HIS A C 1
ATOM 895 O O . HIS A 1 113 ? -13.082 3.518 -0.054 1.00 8.30 138 HIS A O 1
ATOM 902 N N . ILE A 1 114 ? -11.334 4.219 -1.241 1.00 7.75 139 ILE A N 1
ATOM 903 C CA . ILE A 1 114 ? -10.894 5.211 -0.249 1.00 7.50 139 ILE A CA 1
ATOM 904 C C . ILE A 1 114 ? -11.978 6.252 -0.035 1.00 8.38 139 ILE A C 1
ATOM 905 O O . ILE A 1 114 ? -12.405 6.515 1.102 1.00 8.96 139 ILE A O 1
ATOM 910 N N . PHE A 1 115 ? -12.455 6.857 -1.122 1.00 8.62 140 PHE A N 1
ATOM 911 C CA . PHE A 1 115 ? -13.415 7.947 -0.971 1.00 8.35 140 PHE A CA 1
ATOM 912 C C . PHE A 1 115 ? -14.662 7.442 -0.273 1.00 9.04 140 PHE A C 1
ATOM 913 O O . PHE A 1 115 ? -15.113 8.081 0.667 1.00 9.75 140 PHE A O 1
ATOM 921 N N . LYS A 1 116 ? -15.241 6.344 -0.725 1.00 8.25 141 LYS A N 1
ATOM 922 C CA . LYS A 1 116 ? -16.514 5.883 -0.175 1.00 8.96 141 LYS A CA 1
ATOM 923 C C . LYS A 1 116 ? -16.347 5.444 1.272 1.00 9.37 141 LYS A C 1
ATOM 924 O O . LYS A 1 116 ? -17.209 5.739 2.094 1.00 9.59 141 LYS A O 1
ATOM 930 N N . THR A 1 117 ? -15.253 4.769 1.600 1.00 8.02 142 THR A N 1
ATOM 931 C CA . THR A 1 117 ? -15.076 4.247 2.932 1.00 8.46 142 THR A CA 1
ATOM 932 C C . THR A 1 117 ? -14.777 5.385 3.921 1.00 8.60 142 THR A C 1
ATOM 933 O O . THR A 1 117 ? -15.445 5.492 4.976 1.00 8.44 142 THR A O 1
ATOM 937 N N . VAL A 1 118 ? -13.837 6.257 3.573 1.00 8.41 143 VAL A N 1
ATOM 938 C CA . VAL A 1 118 ? -13.497 7.375 4.453 1.00 8.63 143 VAL A CA 1
ATOM 939 C C . VAL A 1 118 ? -14.708 8.292 4.633 1.00 9.52 143 VAL A C 1
ATOM 940 O O . VAL A 1 118 ? -14.947 8.803 5.759 1.00 7.66 143 VAL A O 1
ATOM 944 N N . GLN A 1 119 ? -15.421 8.566 3.557 1.00 9.20 144 GLN A N 1
ATOM 945 C CA . GLN A 1 119 ? -16.554 9.517 3.691 1.00 9.15 144 GLN A CA 1
ATOM 946 C C . GLN A 1 119 ? -17.709 8.873 4.433 1.00 9.13 144 GLN A C 1
ATOM 947 O O . GLN A 1 119 ? -18.468 9.584 5.106 1.00 10.16 144 GLN A O 1
ATOM 953 N N . HIS A 1 120 ? -17.876 7.554 4.312 1.00 8.37 145 HIS A N 1
ATOM 954 C CA . HIS A 1 120 ? -18.948 6.900 5.054 1.00 8.81 145 HIS A CA 1
ATOM 955 C C . HIS A 1 120 ? -18.806 7.080 6.574 1.00 9.17 145 HIS A C 1
ATOM 956 O O . HIS A 1 120 ? -19.767 7.430 7.274 1.00 10.09 145 HIS A O 1
ATOM 963 N N . PHE A 1 121 ? -17.636 6.819 7.111 1.00 7.96 146 PHE A N 1
ATOM 964 C CA . PHE A 1 121 ? -17.415 6.878 8.551 1.00 7.73 146 PHE A CA 1
ATOM 965 C C . PHE A 1 121 ? -17.078 8.285 9.035 1.00 7.97 146 PHE A C 1
ATOM 966 O O . PHE A 1 121 ? -17.342 8.647 10.204 1.00 8.86 146 PHE A O 1
ATOM 974 N N . GLY A 1 122 ? -16.530 9.093 8.143 1.00 8.56 147 GLY A N 1
ATOM 975 C CA . GLY A 1 122 ? -16.206 10.466 8.463 1.00 7.83 147 GLY A CA 1
ATOM 976 C C . GLY A 1 122 ? -15.422 10.618 9.754 1.00 7.86 147 GLY A C 1
ATOM 977 O O . GLY A 1 122 ? -14.466 9.872 10.042 1.00 8.10 147 GLY A O 1
ATOM 978 N N . ARG A 1 123 ? -15.797 11.617 10.556 1.00 7.84 148 ARG A N 1
ATOM 979 C CA . ARG A 1 123 ? -15.105 11.967 11.770 1.00 7.98 148 ARG A CA 1
ATOM 980 C C . ARG A 1 123 ? -15.309 10.994 12.910 1.00 7.35 148 ARG A C 1
ATOM 981 O O . ARG A 1 123 ? -14.739 11.184 13.991 1.00 8.25 148 ARG A O 1
ATOM 989 N N . ARG A 1 124 ? -16.102 9.942 12.718 1.00 6.85 149 ARG A N 1
ATOM 990 C CA . ARG A 1 124 ? -16.171 8.877 13.732 1.00 7.27 149 ARG A CA 1
ATOM 991 C C . ARG A 1 124 ? -14.828 8.150 13.851 1.00 7.35 149 ARG A C 1
ATOM 992 O O . ARG A 1 124 ? -14.548 7.518 14.878 1.00 8.15 149 ARG A O 1
ATOM 1000 N N . CYS A 1 125 ? -14.009 8.301 12.814 1.00 7.71 150 CYS A N 1
ATOM 1001 C CA . CYS A 1 125 ? -12.618 7.797 12.839 1.00 6.79 150 CYS A CA 1
ATOM 1002 C C . CYS A 1 125 ? -11.690 8.873 13.422 1.00 6.76 150 CYS A C 1
ATOM 1003 O O . CYS A 1 125 ? -11.683 9.986 12.927 1.00 7.98 150 CYS A O 1
ATOM 1006 N N . TYR A 1 126 ? -10.940 8.572 14.461 1.00 7.08 151 TYR A N 1
ATOM 1007 C CA . TYR A 1 126 ? -9.873 9.465 14.926 1.00 7.64 151 TYR A CA 1
ATOM 1008 C C . TYR A 1 126 ? -8.802 9.584 13.851 1.00 6.79 151 TYR A C 1
ATOM 1009 O O . TYR A 1 126 ? -8.240 10.668 13.573 1.00 6.78 151 TYR A O 1
ATOM 1018 N N . SER A 1 127 ? -8.492 8.441 13.271 1.00 6.14 152 SER A N 1
ATOM 1019 C CA . SER A 1 127 ? -7.443 8.325 12.293 1.00 7.03 152 SER A CA 1
ATOM 1020 C C . SER A 1 127 ? -7.774 7.171 11.367 1.00 7.10 152 SER A C 1
ATOM 1021 O O . SER A 1 127 ? -8.648 6.358 11.685 1.00 7.38 152 SER A O 1
ATOM 1024 N N . TRP A 1 128 ? -7.068 7.129 10.230 1.00 8.19 153 TRP A N 1
ATOM 1025 C CA . TRP A 1 128 ? -7.035 5.970 9.321 1.00 7.37 153 TRP A CA 1
ATOM 1026 C C . TRP A 1 128 ? -5.625 5.460 9.160 1.00 6.45 153 TRP A C 1
ATOM 1027 O O . TRP A 1 128 ? -4.687 6.249 8.940 1.00 7.09 153 TRP A O 1
ATOM 1038 N N . ASP A 1 129 ? -5.479 4.151 9.176 1.00 6.33 154 ASP A N 1
ATOM 1039 C CA . ASP A 1 129 ? -4.279 3.464 8.649 1.00 5.93 154 ASP A CA 1
ATOM 1040 C C . ASP A 1 129 ? -4.507 3.328 7.148 1.00 6.45 154 ASP A C 1
ATOM 1041 O O . ASP A 1 129 ? -5.227 2.449 6.665 1.00 7.11 154 ASP A O 1
ATOM 1046 N N . VAL A 1 130 ? -3.941 4.297 6.428 1.00 6.52 155 VAL A N 1
ATOM 1047 C CA . VAL A 1 130 ? -4.221 4.454 5.008 1.00 7.38 155 VAL A CA 1
ATOM 1048 C C . VAL A 1 130 ? -3.565 3.333 4.204 1.00 7.48 155 VAL A C 1
ATOM 1049 O O . VAL A 1 130 ? -4.206 2.679 3.386 1.00 8.66 155 VAL A O 1
ATOM 1053 N N . VAL A 1 131 ? -2.256 3.207 4.330 1.00 6.87 156 VAL A N 1
ATOM 1054 C CA . VAL A 1 131 ? -1.526 2.095 3.740 1.00 6.57 156 VAL A CA 1
ATOM 1055 C C . VAL A 1 131 ? -0.901 1.288 4.864 1.00 6.16 156 VAL A C 1
ATOM 1056 O O . VAL A 1 131 ? -0.414 1.843 5.846 1.00 6.10 156 VAL A O 1
ATOM 1060 N N . ASN A 1 132 ? -1.007 -0.024 4.741 1.00 6.24 157 ASN A N 1
ATOM 1061 C CA . ASN A 1 132 ? -0.587 -0.976 5.758 1.00 6.60 157 ASN A CA 1
ATOM 1062 C C . ASN A 1 132 ? 0.494 -1.861 5.147 1.00 7.08 157 ASN A C 1
ATOM 1063 O O . ASN A 1 132 ? 0.274 -2.470 4.100 1.00 8.01 157 ASN A O 1
ATOM 1068 N N . GLU A 1 133 ? 1.645 -1.928 5.795 1.00 7.66 158 GLU A N 1
ATOM 1069 C CA . GLU A 1 133 ? 2.678 -2.969 5.492 1.00 7.92 158 GLU A CA 1
ATOM 1070 C C . GLU A 1 133 ? 3.115 -2.935 4.031 1.00 8.88 158 GLU A C 1
ATOM 1071 O O . GLU A 1 133 ? 3.057 -3.962 3.330 1.00 9.25 158 GLU A O 1
ATOM 1077 N N . ALA A 1 134 ? 3.635 -1.776 3.612 1.00 9.33 159 ALA A N 1
ATOM 1078 C CA . ALA A 1 134 ? 4.044 -1.508 2.233 1.00 9.52 159 ALA A CA 1
ATOM 1079 C C . ALA A 1 134 ? 5.530 -1.805 1.986 1.00 9.67 159 ALA A C 1
ATOM 1080 O O . ALA A 1 134 ? 5.956 -1.772 0.832 1.00 10.62 159 ALA A O 1
ATOM 1082 N N . LEU A 1 135 ? 6.297 -2.084 3.033 1.00 8.96 160 LEU A N 1
ATOM 1083 C CA . LEU A 1 135 ? 7.761 -2.238 2.909 1.00 9.41 160 LEU A CA 1
ATOM 1084 C C . LEU A 1 135 ? 8.231 -3.614 3.256 1.00 9.65 160 LEU A C 1
ATOM 1085 O O . LEU A 1 135 ? 7.761 -4.260 4.182 1.00 9.82 160 LEU A O 1
ATOM 1090 N N . ASN A 1 136 ? 9.254 -4.029 2.523 1.00 10.56 161 ASN A N 1
ATOM 1091 C CA . ASN A 1 136 ? 10.118 -5.126 2.941 1.00 10.48 161 ASN A CA 1
ATOM 1092 C C . ASN A 1 136 ? 11.107 -4.641 3.994 1.00 10.92 161 ASN A C 1
ATOM 1093 O O . ASN A 1 136 ? 11.316 -3.436 4.133 1.00 11.35 161 ASN A O 1
ATOM 1098 N N . GLY A 1 137 ? 11.745 -5.591 4.686 1.00 12.09 162 GLY A N 1
ATOM 1099 C CA . GLY A 1 137 ? 12.756 -5.260 5.689 1.00 13.53 162 GLY A CA 1
ATOM 1100 C C . GLY A 1 137 ? 13.932 -4.457 5.161 1.00 13.66 162 GLY A C 1
ATOM 1101 O O . GLY A 1 137 ? 14.494 -3.634 5.879 1.00 17.00 162 GLY A O 1
ATOM 1102 N N . ASP A 1 138 ? 14.264 -4.625 3.893 1.00 14.13 163 ASP A N 1
ATOM 1103 C CA . ASP A 1 138 ? 15.325 -3.839 3.259 1.00 14.53 163 ASP A CA 1
ATOM 1104 C C . ASP A 1 138 ? 14.921 -2.444 2.749 1.00 14.88 163 ASP A C 1
ATOM 1105 O O . ASP A 1 138 ? 15.730 -1.716 2.147 1.00 16.24 163 ASP A O 1
ATOM 1110 N N . GLY A 1 139 ? 13.671 -2.046 3.027 1.00 13.12 164 GLY A N 1
ATOM 1111 C CA . GLY A 1 139 ? 13.153 -0.745 2.641 1.00 13.83 164 GLY A CA 1
ATOM 1112 C C . GLY A 1 139 ? 12.587 -0.595 1.248 1.00 13.20 164 GLY A C 1
ATOM 1113 O O . GLY A 1 139 ? 12.170 0.513 0.855 1.00 15.28 164 GLY A O 1
ATOM 1114 N N . THR A 1 140 ? 12.601 -1.702 0.481 1.00 13.45 165 THR A N 1
ATOM 1115 C CA . THR A 1 140 ? 12.018 -1.728 -0.842 1.00 14.20 165 THR A CA 1
ATOM 1116 C C . THR A 1 140 ? 10.520 -1.957 -0.651 1.00 13.30 165 THR A C 1
ATOM 1117 O O . THR A 1 140 ? 10.086 -2.400 0.426 1.00 13.79 165 THR A O 1
ATOM 1121 N N . PHE A 1 141 ? 9.746 -1.683 -1.685 1.00 13.36 166 PHE A N 1
ATOM 1122 C CA . PHE A 1 141 ? 8.292 -1.921 -1.612 1.00 11.98 166 PHE A CA 1
ATOM 1123 C C . PHE A 1 141 ? 7.970 -3.386 -1.647 1.00 12.12 166 PHE A C 1
ATOM 1124 O O . PHE A 1 141 ? 8.452 -4.138 -2.501 1.00 14.17 166 PHE A O 1
ATOM 1132 N N . SER A 1 142 ? 7.097 -3.813 -0.749 1.00 11.92 167 SER A N 1
ATOM 1133 C CA . SER A 1 142 ? 6.687 -5.211 -0.685 1.00 12.02 167 SER A CA 1
ATOM 1134 C C . SER A 1 142 ? 5.537 -5.467 -1.678 1.00 12.46 167 SER A C 1
ATOM 1135 O O . SER A 1 142 ? 4.798 -4.541 -2.116 1.00 12.13 167 SER A O 1
ATOM 1138 N N . SER A 1 143 ? 5.382 -6.736 -2.021 1.00 13.98 168 SER A N 1
ATOM 1139 C CA . SER A 1 143 ? 4.438 -7.155 -3.037 1.00 14.42 168 SER A CA 1
ATOM 1140 C C . SER A 1 143 ? 3.012 -7.001 -2.515 1.00 12.87 168 SER A C 1
ATOM 1141 O O . SER A 1 143 ? 2.730 -7.269 -1.328 1.00 13.22 168 SER A O 1
ATOM 1144 N N . SER A 1 144 ? 2.137 -6.580 -3.417 1.00 13.20 169 SER A N 1
ATOM 1145 C CA . SER A 1 144 ? 0.696 -6.528 -3.161 1.00 12.43 169 SER A CA 1
ATOM 1146 C C . SER A 1 144 ? 0.009 -6.355 -4.496 1.00 12.75 169 SER A C 1
ATOM 1147 O O . SER A 1 144 ? 0.599 -5.931 -5.496 1.00 12.37 169 SER A O 1
ATOM 1150 N N . VAL A 1 145 ? -1.270 -6.630 -4.523 1.00 11.19 170 VAL A N 1
ATOM 1151 C CA . VAL A 1 145 ? -2.003 -6.428 -5.776 1.00 11.48 170 VAL A CA 1
ATOM 1152 C C . VAL A 1 145 ? -1.848 -4.981 -6.249 1.00 11.05 170 VAL A C 1
ATOM 1153 O O . VAL A 1 145 ? -1.719 -4.686 -7.426 1.00 11.90 170 VAL A O 1
ATOM 1157 N N . TRP A 1 146 ? -1.872 -4.037 -5.290 1.00 10.07 171 TRP A N 1
ATOM 1158 C CA . TRP A 1 146 ? -1.736 -2.647 -5.548 1.00 10.69 171 TRP A CA 1
ATOM 1159 C C . TRP A 1 146 ? -0.373 -2.294 -6.132 1.00 11.49 171 TRP A C 1
ATOM 1160 O O . TRP A 1 146 ? -0.295 -1.649 -7.152 1.00 11.33 171 TRP A O 1
ATOM 1171 N N . TYR A 1 147 ? 0.685 -2.672 -5.443 1.00 11.99 172 TYR A N 1
ATOM 1172 C CA . TYR A 1 147 ? 2.044 -2.339 -5.876 1.00 12.72 172 TYR A CA 1
ATOM 1173 C C . TYR A 1 147 ? 2.377 -2.998 -7.203 1.00 12.98 172 TYR A C 1
ATOM 1174 O O . TYR A 1 147 ? 2.910 -2.353 -8.086 1.00 13.86 172 TYR A O 1
ATOM 1183 N N . ASP A 1 148 ? 2.040 -4.266 -7.315 1.00 13.16 173 ASP A N 1
ATOM 1184 C CA . ASP A 1 148 ? 2.468 -5.087 -8.486 1.00 13.13 173 ASP A CA 1
ATOM 1185 C C . ASP A 1 148 ? 1.812 -4.561 -9.766 1.00 14.80 173 ASP A C 1
ATOM 1186 O O . ASP A 1 148 ? 2.387 -4.646 -10.858 1.00 16.33 173 ASP A O 1
ATOM 1191 N N . THR A 1 149 ? 0.621 -3.988 -9.658 1.00 13.86 174 THR A N 1
ATOM 1192 C CA . THR A 1 149 ? -0.104 -3.487 -10.810 1.00 14.58 174 THR A CA 1
ATOM 1193 C C . THR A 1 149 ? 0.187 -1.998 -11.059 1.00 13.93 174 THR A C 1
ATOM 1194 O O . THR A 1 149 ? 0.414 -1.549 -12.189 1.00 15.80 174 THR A O 1
ATOM 1198 N N . ILE A 1 150 ? 0.125 -1.190 -10.001 1.00 13.53 175 ILE A N 1
ATOM 1199 C CA . ILE A 1 150 ? 0.205 0.251 -10.110 1.00 13.14 175 ILE A CA 1
ATOM 1200 C C . ILE A 1 150 ? 1.633 0.789 -10.026 1.00 14.16 175 ILE A C 1
ATOM 1201 O O . ILE A 1 150 ? 1.962 1.845 -10.576 1.00 15.93 175 ILE A O 1
ATOM 1206 N N . GLY A 1 151 ? 2.468 0.074 -9.314 1.00 14.41 176 GLY A N 1
ATOM 1207 C CA . GLY A 1 151 ? 3.798 0.549 -9.016 1.00 14.39 176 GLY A CA 1
ATOM 1208 C C . GLY A 1 151 ? 3.806 1.496 -7.813 1.00 14.82 176 GLY A C 1
ATOM 1209 O O . GLY A 1 151 ? 2.764 1.657 -7.135 1.00 13.78 176 GLY A O 1
ATOM 1210 N N . GLU A 1 152 ? 4.943 2.152 -7.583 1.00 15.28 177 GLU A N 1
ATOM 1211 C CA . GLU A 1 152 ? 5.171 2.942 -6.349 1.00 15.77 177 GLU A CA 1
ATOM 1212 C C . GLU A 1 152 ? 4.146 4.047 -6.128 1.00 15.79 177 GLU A C 1
ATOM 1213 O O . GLU A 1 152 ? 3.849 4.443 -4.982 1.00 13.60 177 GLU A O 1
ATOM 1219 N N . GLU A 1 153 ? 3.626 4.578 -7.224 1.00 14.89 178 GLU A N 1
ATOM 1220 C CA . GLU A 1 153 ? 2.656 5.653 -7.128 1.00 15.24 178 GLU A CA 1
ATOM 1221 C C . GLU A 1 153 ? 1.431 5.292 -6.301 1.00 13.71 178 GLU A C 1
ATOM 1222 O O . GLU A 1 153 ? 0.833 6.195 -5.714 1.00 14.14 178 GLU A O 1
ATOM 1228 N N . TYR A 1 154 ? 1.095 4.016 -6.204 1.00 13.21 179 TYR A N 1
ATOM 1229 C CA . TYR A 1 154 ? -0.091 3.604 -5.429 1.00 11.52 179 TYR A CA 1
ATOM 1230 C C . TYR A 1 154 ? 0.018 4.173 -4.013 1.00 11.87 179 TYR A C 1
ATOM 1231 O O . TYR A 1 154 ? -0.976 4.505 -3.389 1.00 10.93 179 TYR A O 1
ATOM 1240 N N . PHE A 1 155 ? 1.226 4.204 -3.482 1.00 11.28 180 PHE A N 1
ATOM 1241 C CA . PHE A 1 155 ? 1.404 4.549 -2.064 1.00 9.54 180 PHE A CA 1
ATOM 1242 C C . PHE A 1 155 ? 1.073 6.007 -1.810 1.00 10.32 180 PHE A C 1
ATOM 1243 O O . PHE A 1 155 ? 0.322 6.370 -0.902 1.00 9.43 180 PHE A O 1
ATOM 1251 N N . TYR A 1 156 ? 1.600 6.881 -2.661 1.00 9.68 181 TYR A N 1
ATOM 1252 C CA . TYR A 1 156 ? 1.385 8.291 -2.563 1.00 9.41 181 TYR A CA 1
ATOM 1253 C C . TYR A 1 156 ? -0.081 8.641 -2.878 1.00 9.37 181 TYR A C 1
ATOM 1254 O O . TYR A 1 156 ? -0.713 9.450 -2.206 1.00 9.01 181 TYR A O 1
ATOM 1263 N N . LEU A 1 157 ? -0.602 8.011 -3.916 1.00 9.94 182 LEU A N 1
ATOM 1264 C CA . LEU A 1 157 ? -2.013 8.224 -4.303 1.00 9.35 182 LEU A CA 1
ATOM 1265 C C . LEU A 1 157 ? -2.985 7.841 -3.197 1.00 8.99 182 LEU A C 1
ATOM 1266 O O . LEU A 1 157 ? -3.960 8.524 -3.014 1.00 10.12 182 LEU A O 1
ATOM 1271 N N . ALA A 1 158 ? -2.704 6.753 -2.472 1.00 9.11 183 ALA A N 1
ATOM 1272 C CA . ALA A 1 158 ? -3.590 6.353 -1.369 1.00 7.58 183 ALA A CA 1
ATOM 1273 C C . ALA A 1 158 ? -3.762 7.468 -0.367 1.00 8.45 183 ALA A C 1
ATOM 1274 O O . ALA A 1 158 ? -4.873 7.779 0.054 1.00 7.48 183 ALA A O 1
ATOM 1276 N N . PHE A 1 159 ? -2.688 8.070 0.067 1.00 7.55 184 PHE A N 1
ATOM 1277 C CA . PHE A 1 159 ? -2.729 9.196 0.981 1.00 7.95 184 PHE A CA 1
ATOM 1278 C C . PHE A 1 159 ? -3.349 10.438 0.359 1.00 8.19 184 PHE A C 1
ATOM 1279 O O . PHE A 1 159 ? -4.134 11.155 1.024 1.00 8.31 184 PHE A O 1
ATOM 1287 N N . LYS A 1 160 ? -3.021 10.705 -0.903 1.00 8.65 185 LYS A N 1
ATOM 1288 C CA . LYS A 1 160 ? -3.615 11.869 -1.602 1.00 9.71 185 LYS A CA 1
ATOM 1289 C C . LYS A 1 160 ? -5.139 11.763 -1.635 1.00 8.58 185 LYS A C 1
ATOM 1290 O O . LYS A 1 160 ? -5.832 12.716 -1.337 1.00 9.22 185 LYS A O 1
ATOM 1296 N N . TYR A 1 161 ? -5.651 10.581 -1.970 1.00 9.00 186 TYR A N 1
ATOM 1297 C CA . TYR A 1 161 ? -7.095 10.320 -2.044 1.00 9.13 186 TYR A CA 1
ATOM 1298 C C . TYR A 1 161 ? -7.747 10.396 -0.687 1.00 9.09 186 TYR A C 1
ATOM 1299 O O . TYR A 1 161 ? -8.834 10.959 -0.580 1.00 9.33 186 TYR A O 1
ATOM 1308 N N . ALA A 1 162 ? -7.111 9.838 0.340 1.00 8.10 187 ALA A N 1
ATOM 1309 C CA . ALA A 1 162 ? -7.671 9.945 1.705 1.00 7.76 187 ALA A CA 1
ATOM 1310 C C . ALA A 1 162 ? -7.756 11.403 2.146 1.00 8.41 187 ALA A C 1
ATOM 1311 O O . ALA A 1 162 ? -8.794 11.848 2.656 1.00 8.90 187 ALA A O 1
ATOM 1313 N N . GLN A 1 163 ? -6.730 12.172 1.851 1.00 8.67 188 GLN A N 1
ATOM 1314 C CA . GLN A 1 163 ? -6.704 13.584 2.200 1.00 9.55 188 GLN A CA 1
ATOM 1315 C C . GLN A 1 163 ? -7.818 14.342 1.444 1.00 10.00 188 GLN A C 1
ATOM 1316 O O . GLN A 1 163 ? -8.539 15.158 2.034 1.00 10.24 188 GLN A O 1
ATOM 1322 N N . GLU A 1 164 ? -7.933 14.082 0.146 1.00 10.72 189 GLU A N 1
ATOM 1323 C CA . GLU A 1 164 ? -8.933 14.763 -0.691 1.00 10.97 189 GLU A CA 1
ATOM 1324 C C . GLU A 1 164 ? -10.343 14.370 -0.227 1.00 11.13 189 GLU A C 1
ATOM 1325 O O . GLU A 1 164 ? -11.231 15.231 -0.105 1.00 11.27 189 GLU A O 1
ATOM 1331 N N . ALA A 1 165 ? -10.565 13.075 0.025 1.00 10.12 190 ALA A N 1
ATOM 1332 C CA . ALA A 1 165 ? -11.904 12.616 0.432 1.00 9.72 190 ALA A CA 1
ATOM 1333 C C . ALA A 1 165 ? -12.330 13.274 1.751 1.00 10.90 190 ALA A C 1
ATOM 1334 O O . ALA A 1 165 ? -13.478 13.687 1.907 1.00 9.88 190 ALA A O 1
ATOM 1336 N N . LEU A 1 166 ? -11.409 13.385 2.691 1.00 10.21 191 LEU A N 1
ATOM 1337 C CA . LEU A 1 166 ? -11.689 14.035 3.971 1.00 10.48 191 LEU A CA 1
ATOM 1338 C C . LEU A 1 166 ? -11.903 15.532 3.766 1.00 10.10 191 LEU A C 1
ATOM 1339 O O . LEU A 1 166 ? -12.800 16.101 4.399 1.00 10.79 191 LEU A O 1
ATOM 1344 N N . ALA A 1 167 ? -11.094 16.187 2.927 1.00 11.52 192 ALA A N 1
ATOM 1345 C CA . ALA A 1 167 ? -11.289 17.627 2.691 1.00 12.11 192 ALA A CA 1
ATOM 1346 C C . ALA A 1 167 ? -12.675 17.912 2.164 1.00 11.94 192 ALA A C 1
ATOM 1347 O O . ALA A 1 167 ? -13.293 18.940 2.552 1.00 13.57 192 ALA A O 1
ATOM 1349 N N . GLN A 1 168 ? -13.162 17.048 1.282 1.00 12.02 193 GLN A N 1
ATOM 1350 C CA . GLN A 1 168 ? -14.447 17.277 0.625 1.00 13.92 193 GLN A CA 1
ATOM 1351 C C . GLN A 1 168 ? -15.594 17.326 1.622 1.00 14.66 193 GLN A C 1
ATOM 1352 O O . GLN A 1 168 ? -16.575 18.042 1.391 1.00 15.52 193 GLN A O 1
ATOM 1358 N N . ILE A 1 169 ? -15.491 16.592 2.720 1.00 13.82 194 ILE A N 1
ATOM 1359 C CA . ILE A 1 169 ? -16.553 16.525 3.719 1.00 14.34 194 ILE A CA 1
ATOM 1360 C C . ILE A 1 169 ? -16.210 17.318 4.981 1.00 14.28 194 ILE A C 1
ATOM 1361 O O . ILE A 1 169 ? -16.865 17.168 5.972 1.00 17.20 194 ILE A O 1
ATOM 1366 N N . GLY A 1 170 ? -15.182 18.153 4.947 1.00 14.23 195 GLY A N 1
ATOM 1367 C CA . GLY A 1 170 ? -14.880 18.981 6.130 1.00 14.75 195 GLY A CA 1
ATOM 1368 C C . GLY A 1 170 ? -14.366 18.170 7.291 1.00 14.67 195 GLY A C 1
ATOM 1369 O O . GLY A 1 170 ? -14.630 18.474 8.478 1.00 16.05 195 GLY A O 1
ATOM 1370 N N . ALA A 1 171 ? -13.576 17.150 6.957 1.00 13.49 196 ALA A N 1
ATOM 1371 C CA . ALA A 1 171 ? -13.043 16.247 7.996 1.00 12.70 196 ALA A CA 1
ATOM 1372 C C . ALA A 1 171 ? -11.516 16.226 8.002 1.00 12.15 196 ALA A C 1
ATOM 1373 O O . ALA A 1 171 ? -10.891 15.183 8.230 1.00 12.65 196 ALA A O 1
ATOM 1375 N N . ASN A 1 172 ? -10.882 17.391 7.839 1.00 12.77 197 ASN A N 1
ATOM 1376 C CA . ASN A 1 172 ? -9.431 17.444 7.777 1.00 13.54 197 ASN A CA 1
ATOM 1377 C C . ASN A 1 172 ? -8.719 16.999 9.059 1.00 12.53 197 ASN A C 1
ATOM 1378 O O . ASN A 1 172 ? -7.523 16.645 9.016 1.00 13.53 197 ASN A O 1
ATOM 1383 N N . ASP A 1 173 ? -9.463 17.013 10.175 1.00 12.43 198 ASP A N 1
ATOM 1384 C CA . ASP A 1 173 ? -8.911 16.649 11.487 1.00 12.17 198 ASP A CA 1
ATOM 1385 C C . ASP A 1 173 ? -8.752 15.125 11.661 1.00 10.04 198 ASP A C 1
ATOM 1386 O O . ASP A 1 173 ? -8.064 14.696 12.579 1.00 10.44 198 ASP A O 1
ATOM 1391 N N . VAL A 1 174 ? -9.313 14.306 10.755 1.00 9.50 199 VAL A N 1
ATOM 1392 C CA . VAL A 1 174 ? -9.106 12.859 10.775 1.00 8.17 199 VAL A CA 1
ATOM 1393 C C . VAL A 1 174 ? -7.672 12.602 10.351 1.00 8.84 199 VAL A C 1
ATOM 1394 O O . VAL A 1 174 ? -7.262 13.066 9.266 1.00 10.70 199 VAL A O 1
ATOM 1398 N N . LYS A 1 175 ? -6.884 11.975 11.214 1.00 8.56 200 LYS A N 1
ATOM 1399 C CA . LYS A 1 175 ? -5.448 11.864 10.971 1.00 8.25 200 LYS A CA 1
ATOM 1400 C C . LYS A 1 175 ? -5.115 10.726 10.053 1.00 9.32 200 LYS A C 1
ATOM 1401 O O . LYS A 1 175 ? -5.768 9.688 10.078 1.00 9.73 200 LYS A O 1
ATOM 1407 N N . LEU A 1 176 ? -4.051 10.894 9.264 1.00 7.48 201 LEU A N 1
ATOM 1408 C CA . LEU A 1 176 ? -3.630 9.913 8.270 1.00 7.83 201 LEU A CA 1
ATOM 1409 C C . LEU A 1 176 ? -2.321 9.270 8.708 1.00 8.09 201 LEU A C 1
ATOM 1410 O O . LEU A 1 176 ? -1.324 9.964 8.977 1.00 7.44 201 LEU A O 1
ATOM 1415 N N . TYR A 1 177 ? -2.360 7.948 8.861 1.00 7.61 202 TYR A N 1
ATOM 1416 C CA . TYR A 1 177 ? -1.219 7.155 9.316 1.00 6.98 202 TYR A CA 1
ATOM 1417 C C . TYR A 1 177 ? -0.764 6.136 8.307 1.00 6.95 202 TYR A C 1
ATOM 1418 O O . TYR A 1 177 ? -1.561 5.517 7.570 1.00 7.15 202 TYR A O 1
ATOM 1427 N N . TYR A 1 178 ? 0.561 5.903 8.337 1.00 6.66 203 TYR A N 1
ATOM 1428 C CA . TYR A 1 178 ? 1.185 4.715 7.752 1.00 6.36 203 TYR A CA 1
ATOM 1429 C C . TYR A 1 178 ? 1.420 3.740 8.896 1.00 6.73 203 TYR A C 1
ATOM 1430 O O . TYR A 1 178 ? 1.982 4.142 9.893 1.00 7.88 203 TYR A O 1
ATOM 1439 N N . ASN A 1 179 ? 1.092 2.462 8.706 1.00 5.98 204 ASN A N 1
ATOM 1440 C CA . ASN A 1 179 ? 1.184 1.449 9.770 1.00 5.37 204 ASN A CA 1
ATOM 1441 C C . ASN A 1 179 ? 2.000 0.247 9.286 1.00 6.38 204 ASN A C 1
ATOM 1442 O O . ASN A 1 179 ? 1.801 -0.228 8.173 1.00 7.84 204 ASN A O 1
ATOM 1447 N N . ASP A 1 180 ? 2.960 -0.184 10.091 1.00 6.92 205 ASP A N 1
ATOM 1448 C CA . ASP A 1 180 ? 3.817 -1.307 9.688 1.00 6.45 205 ASP A CA 1
ATOM 1449 C C . ASP A 1 180 ? 4.463 -1.918 10.921 1.00 6.45 205 ASP A C 1
ATOM 1450 O O . ASP A 1 180 ? 4.534 -1.302 11.971 1.00 5.94 205 ASP A O 1
ATOM 1455 N N . TYR A 1 181 ? 5.002 -3.118 10.712 1.00 7.74 206 TYR A N 1
ATOM 1456 C CA . TYR A 1 181 ? 5.856 -3.825 11.692 1.00 7.95 206 TYR A CA 1
ATOM 1457 C C . TYR A 1 181 ? 7.336 -3.693 11.280 1.00 8.39 206 TYR A C 1
ATOM 1458 O O . TYR A 1 181 ? 7.651 -3.416 10.140 1.00 8.86 206 TYR A O 1
ATOM 1467 N N . GLY A 1 182 ? 8.203 -3.886 12.265 1.00 7.92 207 GLY A N 1
ATOM 1468 C CA . GLY A 1 182 ? 9.639 -3.865 11.983 1.00 9.44 207 GLY A CA 1
ATOM 1469 C C . GLY A 1 182 ? 10.218 -2.487 11.832 1.00 8.89 207 GLY A C 1
ATOM 1470 O O . GLY A 1 182 ? 11.380 -2.357 11.479 1.00 10.32 207 GLY A O 1
ATOM 1471 N N . ILE A 1 183 ? 9.434 -1.489 12.184 1.00 8.42 208 ILE A N 1
ATOM 1472 C CA . ILE A 1 183 ? 9.806 -0.094 12.111 1.00 7.65 208 ILE A CA 1
ATOM 1473 C C . ILE A 1 183 ? 9.903 0.541 13.499 1.00 7.92 208 ILE A C 1
ATOM 1474 O O . ILE A 1 183 ? 9.904 1.764 13.673 1.00 9.12 208 ILE A O 1
ATOM 1479 N N . GLU A 1 184 ? 9.974 -0.299 14.514 1.00 7.49 209 GLU A N 1
ATOM 1480 C CA . GLU A 1 184 ? 9.995 0.139 15.927 1.00 7.36 209 GLU A CA 1
ATOM 1481 C C . GLU A 1 184 ? 11.401 0.291 16.512 1.00 8.43 209 GLU A C 1
ATOM 1482 O O . GLU A 1 184 ? 11.562 0.639 17.712 1.00 8.26 209 GLU A O 1
ATOM 1488 N N . ASN A 1 185 ? 12.428 -0.063 15.711 1.00 9.36 210 ASN A N 1
ATOM 1489 C CA . ASN A 1 185 ? 13.840 0.018 16.125 1.00 11.03 210 ASN A CA 1
ATOM 1490 C C . ASN A 1 185 ? 14.664 0.552 14.953 1.00 10.11 210 ASN A C 1
ATOM 1491 O O . ASN A 1 185 ? 14.200 0.607 13.823 1.00 8.63 210 ASN A O 1
ATOM 1496 N N . PRO A 1 186 ? 15.915 0.931 15.201 1.00 11.59 211 PRO A N 1
ATOM 1497 C CA . PRO A 1 186 ? 16.725 1.437 14.115 1.00 12.22 211 PRO A CA 1
ATOM 1498 C C . PRO A 1 186 ? 16.966 0.380 13.049 1.00 12.41 211 PRO A C 1
ATOM 1499 O O . PRO A 1 186 ? 17.099 -0.799 13.341 1.00 14.69 211 PRO A O 1
ATOM 1503 N N . GLY A 1 187 ? 17.016 0.806 11.800 1.00 10.85 212 GLY A N 1
ATOM 1504 C CA . GLY A 1 187 ? 17.333 -0.095 10.749 1.00 12.35 212 GLY A CA 1
ATOM 1505 C C . GLY A 1 187 ? 16.868 0.396 9.427 1.00 10.69 212 GLY A C 1
ATOM 1506 O O . GLY A 1 187 ? 16.273 1.498 9.318 1.00 10.39 212 GLY A O 1
ATOM 1507 N N . THR A 1 188 ? 17.098 -0.412 8.394 1.00 11.99 213 THR A N 1
ATOM 1508 C CA . THR A 1 188 ? 16.755 0.000 7.079 1.00 11.06 213 THR A CA 1
ATOM 1509 C C . THR A 1 188 ? 15.244 0.298 6.884 1.00 11.52 213 THR A C 1
ATOM 1510 O O . THR A 1 188 ? 14.853 1.199 6.110 1.00 11.32 213 THR A O 1
ATOM 1514 N N . LYS A 1 189 ? 14.397 -0.487 7.540 1.00 10.65 214 LYS A N 1
ATOM 1515 C CA . LYS A 1 189 ? 12.944 -0.335 7.350 1.00 8.64 214 LYS A CA 1
ATOM 1516 C C . LYS A 1 189 ? 12.464 0.985 7.942 1.00 8.61 214 LYS A C 1
ATOM 1517 O O . LYS A 1 189 ? 11.726 1.735 7.321 1.00 9.46 214 LYS A O 1
ATOM 1523 N N . SER A 1 190 ? 12.909 1.302 9.151 1.00 8.83 215 SER A N 1
ATOM 1524 C CA . SER A 1 190 ? 12.592 2.595 9.741 1.00 8.53 215 SER A CA 1
ATOM 1525 C C . SER A 1 190 ? 13.085 3.796 8.888 1.00 9.09 215 SER A C 1
ATOM 1526 O O . SER A 1 190 ? 12.393 4.800 8.687 1.00 9.71 215 SER A O 1
ATOM 1530 N N . THR A 1 191 ? 14.305 3.693 8.377 1.00 10.08 216 THR A N 1
ATOM 1531 C CA . THR A 1 191 ? 14.837 4.745 7.568 1.00 10.80 216 THR A CA 1
ATOM 1532 C C . THR A 1 191 ? 13.946 4.938 6.317 1.00 10.06 216 TH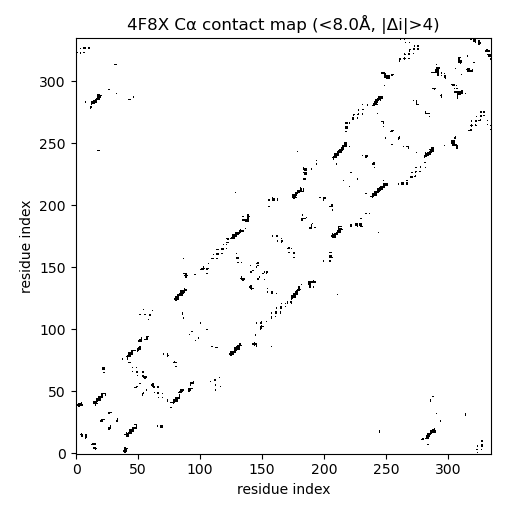R A C 1
ATOM 1533 O O . THR A 1 191 ? 13.706 6.047 5.839 1.00 10.98 216 THR A O 1
ATOM 1537 N N . ALA A 1 192 ? 13.504 3.826 5.760 1.00 9.08 217 ALA A N 1
ATOM 1538 C CA . ALA A 1 192 ? 12.642 3.859 4.593 1.00 10.38 217 ALA A CA 1
ATOM 1539 C C . ALA A 1 192 ? 11.287 4.544 4.888 1.00 10.51 217 ALA A C 1
ATOM 1540 O O . ALA A 1 192 ? 10.761 5.273 4.025 1.00 10.51 217 ALA A O 1
ATOM 1542 N N . VAL A 1 193 ? 10.748 4.341 6.085 1.00 8.90 218 VAL A N 1
ATOM 1543 C CA . VAL A 1 193 ? 9.540 5.041 6.498 1.00 8.97 218 VAL A CA 1
ATOM 1544 C C . VAL A 1 193 ? 9.775 6.547 6.451 1.00 10.00 218 VAL A C 1
ATOM 1545 O O . VAL A 1 193 ? 8.945 7.306 5.953 1.00 8.96 218 VAL A O 1
ATOM 1549 N N . LEU A 1 194 ? 10.906 6.986 6.984 1.00 8.91 219 LEU A N 1
ATOM 1550 C CA . LEU A 1 194 ? 11.190 8.422 6.979 1.00 9.38 219 LEU A CA 1
ATOM 1551 C C . LEU A 1 194 ? 11.282 8.970 5.541 1.00 10.05 219 LEU A C 1
ATOM 1552 O O . LEU A 1 194 ? 10.831 10.097 5.250 1.00 10.43 219 LEU A O 1
ATOM 1557 N N . GLN A 1 195 ? 11.859 8.172 4.638 1.00 9.79 220 GLN A N 1
ATOM 1558 C CA . GLN A 1 195 ? 11.937 8.568 3.223 1.00 10.80 220 GLN A CA 1
ATOM 1559 C C . GLN A 1 195 ? 10.556 8.671 2.562 1.00 11.10 220 GLN A C 1
ATOM 1560 O O . GLN A 1 195 ? 10.244 9.578 1.796 1.00 11.58 220 GLN A O 1
ATOM 1566 N N . LEU A 1 196 ? 9.693 7.706 2.863 1.00 9.64 221 LEU A N 1
ATOM 1567 C CA . LEU A 1 196 ? 8.317 7.761 2.367 1.00 9.91 221 LEU A CA 1
ATOM 1568 C C . LEU A 1 196 ? 7.604 9.008 2.838 1.00 9.21 221 LEU A C 1
ATOM 1569 O O . LEU A 1 196 ? 6.872 9.637 2.085 1.00 9.14 221 LEU A O 1
ATOM 1574 N N . VAL A 1 197 ? 7.817 9.354 4.107 1.00 9.65 222 VAL A N 1
ATOM 1575 C CA . VAL A 1 197 ? 7.225 10.575 4.679 1.00 9.05 222 VAL A CA 1
ATOM 1576 C C . VAL A 1 197 ? 7.731 11.837 3.944 1.00 9.71 222 VAL A C 1
ATOM 1577 O O . VAL A 1 197 ? 6.942 12.683 3.562 1.00 10.86 222 VAL A O 1
ATOM 1581 N N . SER A 1 198 ? 9.039 11.928 3.789 1.00 10.89 223 SER A N 1
ATOM 1582 C CA . SER A 1 198 ? 9.638 13.010 3.006 1.00 11.35 223 SER A CA 1
ATOM 1583 C C . SER A 1 198 ? 9.037 13.085 1.610 1.00 11.52 223 SER A C 1
ATOM 1584 O O . SER A 1 198 ? 8.658 14.170 1.139 1.00 10.59 223 SER A O 1
ATOM 1587 N N . ASN A 1 199 ? 8.916 11.952 0.943 1.00 10.49 224 ASN A N 1
ATOM 1588 C CA . ASN A 1 199 ? 8.384 11.930 -0.428 1.00 11.06 224 ASN A CA 1
ATOM 1589 C C . ASN A 1 199 ? 6.895 12.350 -0.473 1.00 11.78 224 ASN A C 1
ATOM 1590 O O . ASN A 1 199 ? 6.467 13.098 -1.388 1.00 11.79 224 ASN A O 1
ATOM 1595 N N . LEU A 1 200 ? 6.071 11.883 0.481 1.00 9.93 225 LEU A N 1
ATOM 1596 C CA . LEU A 1 200 ? 4.700 12.330 0.562 1.00 9.84 225 LEU A CA 1
ATOM 1597 C C . LEU A 1 200 ? 4.619 13.855 0.710 1.00 10.00 225 LEU A C 1
ATOM 1598 O O . LEU A 1 200 ? 3.879 14.509 0.021 1.00 9.70 225 LEU A O 1
ATOM 1603 N N . ARG A 1 201 ? 5.413 14.407 1.609 1.00 9.99 226 ARG A N 1
ATOM 1604 C CA . ARG A 1 201 ? 5.287 15.812 1.976 1.00 9.41 226 ARG A CA 1
ATOM 1605 C C . ARG A 1 201 ? 5.769 16.706 0.852 1.00 9.83 226 ARG A C 1
ATOM 1606 O O . ARG A 1 201 ? 5.179 17.769 0.633 1.00 11.03 226 ARG A O 1
ATOM 1614 N N . LYS A 1 202 ? 6.765 16.249 0.107 1.00 10.61 227 LYS A N 1
ATOM 1615 C CA . LYS A 1 202 ? 7.199 17.012 -1.082 1.00 12.21 227 LYS A CA 1
ATOM 1616 C C . LYS A 1 202 ? 6.138 17.080 -2.152 1.00 12.33 227 LYS A C 1
ATOM 1617 O O . LYS A 1 202 ? 6.138 18.004 -3.001 1.00 11.55 227 LYS A O 1
ATOM 1623 N N . ARG A 1 203 ? 5.235 16.113 -2.175 1.00 10.96 228 ARG A N 1
ATOM 1624 C CA . ARG A 1 203 ? 4.135 16.136 -3.095 1.00 10.55 228 ARG A CA 1
ATOM 1625 C C . ARG A 1 203 ? 2.912 16.907 -2.561 1.00 10.31 228 ARG A C 1
ATOM 1626 O O . ARG A 1 203 ? 1.857 16.911 -3.206 1.00 12.67 228 ARG A O 1
ATOM 1634 N N . GLY A 1 204 ? 3.058 17.556 -1.422 1.00 9.63 229 GLY A N 1
ATOM 1635 C CA . GLY A 1 204 ? 1.953 18.310 -0.828 1.00 11.52 229 GLY A CA 1
ATOM 1636 C C . GLY A 1 204 ? 0.888 17.366 -0.272 1.00 12.07 229 GLY A C 1
ATOM 1637 O O . GLY A 1 204 ? -0.259 17.782 -0.096 1.00 14.72 229 GLY A O 1
ATOM 1638 N N . ILE A 1 205 ? 1.263 16.126 0.051 1.00 11.98 230 ILE A N 1
ATOM 1639 C CA . ILE A 1 205 ? 0.307 15.151 0.616 1.00 10.78 230 ILE A CA 1
ATOM 1640 C C . ILE A 1 205 ? 0.491 15.027 2.135 1.00 12.14 230 ILE A C 1
ATOM 1641 O O . ILE A 1 205 ? 1.612 14.925 2.631 1.00 13.92 230 ILE A O 1
ATOM 1646 N N . ARG A 1 206 ? -0.624 15.048 2.877 1.00 12.05 231 ARG A N 1
ATOM 1647 C CA . ARG A 1 206 ? -0.589 14.965 4.308 1.00 12.10 231 ARG A CA 1
ATOM 1648 C C . ARG A 1 206 ? -0.384 13.546 4.808 1.00 10.92 231 ARG A C 1
ATOM 1649 O O . ARG A 1 206 ? -1.055 12.590 4.389 1.00 10.51 231 ARG A O 1
ATOM 1657 N N . ILE A 1 207 ? 0.591 13.441 5.696 1.00 9.11 232 ILE A N 1
ATOM 1658 C CA . ILE A 1 207 ? 0.741 12.255 6.550 1.00 8.43 232 ILE A CA 1
ATOM 1659 C C . ILE A 1 207 ? 0.956 12.783 7.973 1.00 8.77 232 ILE A C 1
ATOM 1660 O O . ILE A 1 207 ? 1.906 13.536 8.236 1.00 10.35 232 ILE A O 1
ATOM 1665 N N . ASP A 1 208 ? 0.067 12.408 8.913 1.00 7.91 233 ASP A N 1
ATOM 1666 C CA . ASP A 1 208 ? 0.161 12.906 10.299 1.00 8.47 233 ASP A CA 1
ATOM 1667 C C . ASP A 1 208 ? 0.915 12.018 11.254 1.00 8.20 233 ASP A C 1
ATOM 1668 O O . ASP A 1 208 ? 1.479 12.518 12.263 1.00 8.72 233 ASP A O 1
ATOM 1673 N N . GLY A 1 209 ? 0.970 10.726 10.957 1.00 7.82 234 GLY A N 1
ATOM 1674 C CA . GLY A 1 209 ? 1.525 9.780 11.921 1.00 7.66 234 GLY A CA 1
ATOM 1675 C C . GLY A 1 209 ? 2.008 8.490 11.355 1.00 7.31 234 GLY A C 1
ATOM 1676 O O . GLY A 1 209 ? 1.690 8.132 10.233 1.00 7.47 234 GLY A O 1
ATOM 1677 N N . VAL A 1 210 ? 2.802 7.815 12.199 1.00 7.41 235 VAL A N 1
ATOM 1678 C CA . VAL A 1 210 ? 3.215 6.455 11.952 1.00 7.16 235 VAL A CA 1
ATOM 1679 C C . VAL A 1 210 ? 2.684 5.532 13.045 1.00 7.14 235 VAL A C 1
ATOM 1680 O O . VAL A 1 210 ? 2.736 5.850 14.250 1.00 7.45 235 VAL A O 1
ATOM 1684 N N . GLY A 1 211 ? 2.272 4.335 12.608 1.00 7.02 236 GLY A N 1
ATOM 1685 C CA . GLY A 1 211 ? 1.777 3.282 13.495 1.00 6.72 236 GLY A CA 1
ATOM 1686 C C . GLY A 1 211 ? 2.831 2.200 13.580 1.00 6.48 236 GLY A C 1
ATOM 1687 O O . GLY A 1 211 ? 3.269 1.627 12.563 1.00 7.53 236 GLY A O 1
ATOM 1688 N N . LEU A 1 212 ? 3.307 1.964 14.804 1.00 5.92 237 LEU A N 1
ATOM 1689 C CA . LEU A 1 212 ? 4.374 1.015 15.096 1.00 6.98 237 LEU A CA 1
ATOM 1690 C C . LEU A 1 212 ? 3.691 -0.271 15.613 1.00 5.93 237 LEU A C 1
ATOM 1691 O O . LEU A 1 212 ? 3.315 -0.330 16.758 1.00 6.51 237 LEU A O 1
ATOM 1696 N N . GLU A 1 213 ? 3.533 -1.266 14.751 1.00 5.89 238 GLU A N 1
ATOM 1697 C CA . GLU A 1 213 ? 2.739 -2.450 15.158 1.00 6.71 238 GLU A CA 1
ATOM 1698 C C . GLU A 1 213 ? 3.193 -3.043 16.453 1.00 6.22 238 GLU A C 1
ATOM 1699 O O . GLU A 1 213 ? 2.399 -3.379 17.299 1.00 7.08 238 GLU A O 1
ATOM 1705 N N . SER A 1 214 ? 4.483 -3.266 16.573 1.00 5.99 239 SER A N 1
ATOM 1706 C CA . SER A 1 214 ? 5.050 -3.794 17.801 1.00 6.02 239 SER A CA 1
ATOM 1707 C C . SER A 1 214 ? 4.566 -5.217 18.125 1.00 7.14 239 SER A C 1
ATOM 1708 O O . SER A 1 214 ? 4.245 -5.514 19.273 1.00 6.96 239 SER A O 1
ATOM 1711 N N . HIS A 1 215 ? 4.570 -6.100 17.113 1.00 7.76 240 HIS A N 1
ATOM 1712 C CA . HIS A 1 215 ? 4.373 -7.532 17.327 1.00 6.99 240 HIS A CA 1
ATOM 1713 C C . HIS A 1 215 ? 5.712 -8.154 17.697 1.00 8.60 240 HIS A C 1
ATOM 1714 O O . HIS A 1 215 ? 6.463 -8.680 16.834 1.00 9.42 240 HIS A O 1
ATOM 1721 N N . PHE A 1 216 ? 6.018 -8.122 18.984 1.00 6.78 241 PHE A N 1
ATOM 1722 C CA . PHE A 1 216 ? 7.319 -8.558 19.481 1.00 7.43 241 PHE A CA 1
ATOM 1723 C C . PHE A 1 216 ? 7.302 -9.990 19.954 1.00 7.46 241 PHE A C 1
ATOM 1724 O O . PHE A 1 216 ? 6.241 -10.626 20.119 1.00 6.78 241 PHE A O 1
ATOM 1732 N N . ILE A 1 217 ? 8.501 -10.520 20.166 1.00 8.08 242 ILE A N 1
ATOM 1733 C CA . ILE A 1 217 ? 8.732 -11.887 20.618 1.00 7.93 242 ILE A CA 1
ATOM 1734 C C . ILE A 1 217 ? 9.346 -11.821 21.985 1.00 7.73 242 ILE A C 1
ATOM 1735 O O . ILE A 1 217 ? 10.266 -11.069 22.218 1.00 7.20 242 ILE A O 1
ATOM 1740 N N . VAL A 1 218 ? 8.820 -12.597 22.919 1.00 7.34 243 VAL A N 1
ATOM 1741 C CA . VAL A 1 218 ? 9.342 -12.659 24.295 1.00 7.56 243 VAL A CA 1
ATOM 1742 C C . VAL A 1 218 ? 10.813 -13.032 24.296 1.00 7.84 243 VAL A C 1
ATOM 1743 O O . VAL A 1 218 ? 11.215 -14.022 23.690 1.00 9.58 243 VAL A O 1
ATOM 1747 N N . GLY A 1 219 ? 11.622 -12.204 24.956 1.00 8.26 244 GLY A N 1
ATOM 1748 C CA . GLY A 1 219 ? 13.068 -12.412 24.972 1.00 8.31 244 GLY A CA 1
ATOM 1749 C C . GLY A 1 219 ? 13.813 -11.818 23.801 1.00 9.41 244 GLY A C 1
ATOM 1750 O O . GLY A 1 219 ? 15.060 -11.887 23.817 1.00 10.59 244 GLY A O 1
ATOM 1751 N N . GLU A 1 220 ? 13.122 -11.347 22.780 1.00 8.53 245 GLU A N 1
ATOM 1752 C CA . GLU A 1 220 ? 13.739 -10.752 21.591 1.00 10.38 245 GLU A CA 1
ATOM 1753 C C . GLU A 1 220 ? 13.164 -9.352 21.304 1.00 9.43 245 GLU A C 1
ATOM 1754 O O . GLU A 1 220 ? 13.121 -8.937 20.153 1.00 10.80 245 GLU A O 1
ATOM 1760 N N . THR A 1 221 ? 12.653 -8.703 22.350 1.00 8.38 246 THR A N 1
ATOM 1761 C CA . THR A 1 221 ? 12.014 -7.384 22.235 1.00 8.20 246 THR A CA 1
ATOM 1762 C C . THR A 1 221 ? 13.087 -6.290 22.178 1.00 8.20 246 THR A C 1
ATOM 1763 O O . THR A 1 221 ? 14.004 -6.310 22.993 1.00 8.54 246 THR A O 1
ATOM 1767 N N . PRO A 1 222 ? 12.977 -5.346 21.219 1.00 8.01 247 PRO A N 1
ATOM 1768 C CA . PRO A 1 222 ? 13.994 -4.282 21.181 1.00 8.28 247 PRO A CA 1
ATOM 1769 C C . PRO A 1 222 ? 14.024 -3.495 22.490 1.00 8.04 247 PRO A C 1
ATOM 1770 O O . PRO A 1 222 ? 12.995 -3.363 23.188 1.00 8.41 247 PRO A O 1
ATOM 1774 N N . SER A 1 223 ? 15.207 -3.026 22.843 1.00 7.87 248 SER A N 1
ATOM 1775 C CA . SER A 1 223 ? 15.426 -2.358 24.108 1.00 8.21 248 SER A CA 1
ATOM 1776 C C . SER A 1 223 ? 14.669 -1.054 24.247 1.00 7.87 248 SER A C 1
ATOM 1777 O O . SER A 1 223 ? 14.241 -0.441 23.249 1.00 7.65 248 SER A O 1
ATOM 1780 N N . LEU A 1 224 ? 14.505 -0.624 25.476 1.00 8.39 249 LEU A N 1
ATOM 1781 C CA . LEU A 1 224 ? 13.907 0.679 25.758 1.00 8.14 249 LEU A CA 1
ATOM 1782 C C . LEU A 1 224 ? 14.622 1.779 24.968 1.00 8.35 249 LEU A C 1
ATOM 1783 O O . LEU A 1 224 ? 13.994 2.621 24.313 1.00 8.37 249 LEU A O 1
ATOM 1788 N N . ALA A 1 225 ? 15.949 1.754 25.045 1.00 8.60 250 ALA A N 1
ATOM 1789 C CA . ALA A 1 225 ? 16.740 2.806 24.374 1.00 7.65 250 ALA A CA 1
ATOM 1790 C C . ALA A 1 225 ? 16.529 2.814 22.878 1.00 8.56 250 ALA A C 1
ATOM 1791 O O . ALA A 1 225 ? 16.390 3.894 22.284 1.00 8.23 250 ALA A O 1
ATOM 1793 N N . ASP A 1 226 ? 16.498 1.640 22.250 1.00 7.72 251 ASP A N 1
ATOM 1794 C CA . ASP A 1 226 ? 16.319 1.557 20.804 1.00 8.54 251 ASP A CA 1
ATOM 1795 C C . ASP A 1 226 ? 14.878 1.981 20.441 1.00 8.07 251 ASP A C 1
ATOM 1796 O O . ASP A 1 226 ? 14.688 2.709 19.471 1.00 7.71 251 ASP A O 1
ATOM 1801 N N . GLN A 1 227 ? 13.880 1.511 21.198 1.00 7.15 252 GLN A N 1
ATOM 1802 C CA . GLN A 1 227 ? 12.504 1.847 20.869 1.00 7.75 252 GLN A CA 1
ATOM 1803 C C . GLN A 1 227 ? 12.285 3.356 21.060 1.00 7.07 252 GLN A C 1
ATOM 1804 O O . GLN A 1 227 ? 11.597 4.003 20.254 1.00 8.17 252 GLN A O 1
ATOM 1810 N N . LEU A 1 228 ? 12.846 3.898 22.137 1.00 7.22 253 LEU A N 1
ATOM 1811 C CA . LEU A 1 228 ? 12.740 5.333 22.396 1.00 7.60 253 LEU A CA 1
ATOM 1812 C C . LEU A 1 228 ? 13.416 6.156 21.306 1.00 7.39 253 LEU A C 1
ATOM 1813 O O . LEU A 1 228 ? 12.834 7.142 20.778 1.00 8.09 253 LEU A O 1
ATOM 1818 N N . ALA A 1 229 ? 14.632 5.766 20.941 1.00 7.47 254 ALA A N 1
ATOM 1819 C CA . ALA A 1 229 ? 15.349 6.484 19.901 1.00 7.76 254 ALA A CA 1
ATOM 1820 C C . ALA A 1 229 ? 14.539 6.526 18.597 1.00 7.79 254 ALA A C 1
ATOM 1821 O O . ALA A 1 229 ? 14.464 7.549 17.898 1.00 8.75 254 ALA A O 1
ATOM 1823 N N . THR A 1 230 ? 13.923 5.395 18.246 1.00 8.42 255 THR A N 1
ATOM 1824 C CA . THR A 1 230 ? 13.174 5.317 16.990 1.00 8.35 255 THR A CA 1
ATOM 1825 C C . THR A 1 230 ? 11.925 6.185 17.026 1.00 8.89 255 THR A C 1
ATOM 1826 O O . THR A 1 230 ? 11.594 6.891 16.056 1.00 8.30 255 THR A O 1
ATOM 1830 N N . LYS A 1 231 ? 11.237 6.191 18.155 1.00 7.06 256 LYS A N 1
ATOM 1831 C CA . LYS A 1 231 ? 10.063 7.048 18.298 1.00 7.89 256 LYS A CA 1
ATOM 1832 C C . LYS A 1 231 ? 10.493 8.529 18.179 1.00 7.51 256 LYS A C 1
ATOM 1833 O O . LYS A 1 231 ? 9.792 9.302 17.580 1.00 8.87 256 LYS A O 1
ATOM 1839 N N . GLN A 1 232 ? 11.572 8.889 18.863 1.00 9.13 257 GLN A N 1
ATOM 1840 C CA . GLN A 1 232 ? 12.121 10.241 18.735 1.00 10.47 257 GLN A CA 1
ATOM 1841 C C . GLN A 1 232 ? 12.495 10.596 17.328 1.00 10.39 257 GLN A C 1
ATOM 1842 O O . GLN A 1 232 ? 12.261 11.749 16.946 1.00 11.66 257 GLN A O 1
ATOM 1848 N N . ALA A 1 233 ? 13.010 9.678 16.542 1.00 9.31 258 ALA A N 1
ATOM 1849 C CA . ALA A 1 233 ? 13.321 9.969 15.117 1.00 9.63 258 ALA A CA 1
ATOM 1850 C C . ALA A 1 233 ? 12.037 10.361 14.367 1.00 10.20 258 ALA A C 1
ATOM 1851 O O . ALA A 1 233 ? 12.007 11.329 13.620 1.00 10.73 258 ALA A O 1
ATOM 1853 N N . TYR A 1 234 ? 10.935 9.632 14.600 1.00 9.01 259 TYR A N 1
ATOM 1854 C CA . TYR A 1 234 ? 9.691 9.968 13.951 1.00 8.50 259 TYR A CA 1
ATOM 1855 C C . TYR A 1 234 ? 9.123 11.307 14.425 1.00 8.27 259 TYR A C 1
ATOM 1856 O O . TYR A 1 234 ? 8.664 12.112 13.613 1.00 7.72 259 TYR A O 1
ATOM 1865 N N . ILE A 1 235 ? 9.143 11.518 15.725 1.00 8.75 260 ILE A N 1
ATOM 1866 C CA . ILE A 1 235 ? 8.611 12.727 16.344 1.00 8.32 260 ILE A CA 1
ATOM 1867 C C . ILE A 1 235 ? 9.396 13.941 15.869 1.00 8.97 260 ILE A C 1
ATOM 1868 O O . ILE A 1 235 ? 8.811 14.994 15.556 1.00 9.57 260 ILE A O 1
ATOM 1873 N N . LYS A 1 236 ? 10.728 13.785 15.789 1.00 10.00 261 LYS A N 1
ATOM 1874 C CA . LYS A 1 236 ? 11.578 14.892 15.312 1.00 11.60 261 LYS A CA 1
ATOM 1875 C C . LYS A 1 236 ? 11.306 15.248 13.860 1.00 12.50 261 LYS A C 1
ATOM 1876 O O . LYS A 1 236 ? 11.454 16.440 13.480 1.00 16.70 261 LYS A O 1
ATOM 1882 N N . ALA A 1 237 ? 10.834 14.279 13.082 1.00 10.27 262 ALA A N 1
ATOM 1883 C CA . ALA A 1 237 ? 10.332 14.442 11.724 1.00 10.90 262 ALA A CA 1
ATOM 1884 C C . ALA A 1 237 ? 8.851 14.882 11.659 1.00 9.43 262 ALA A C 1
ATOM 1885 O O . ALA A 1 237 ? 8.239 14.776 10.608 1.00 9.07 262 ALA A O 1
ATOM 1887 N N . ASN A 1 238 ? 8.311 15.378 12.765 1.00 9.40 263 ASN A N 1
ATOM 1888 C CA . ASN A 1 238 ? 6.967 15.933 12.831 1.00 9.79 263 ASN A CA 1
ATOM 1889 C C . ASN A 1 238 ? 5.883 14.927 12.503 1.00 10.32 263 ASN A C 1
ATOM 1890 O O . ASN A 1 238 ? 4.896 15.216 11.793 1.00 10.09 263 ASN A O 1
ATOM 1895 N N . LEU A 1 239 ? 6.101 13.715 12.989 1.00 9.73 264 LEU A N 1
ATOM 1896 C CA . LEU A 1 239 ? 5.094 12.638 12.988 1.00 8.41 264 LEU A CA 1
ATOM 1897 C C . LEU A 1 239 ? 4.581 12.369 14.410 1.00 8.28 264 LEU A C 1
ATOM 1898 O O . LEU A 1 239 ? 5.394 12.159 15.318 1.00 10.85 264 LEU A O 1
ATOM 1903 N N . ASP A 1 240 ? 3.271 12.302 14.570 1.00 7.58 265 ASP A N 1
ATOM 1904 C CA . ASP A 1 240 ? 2.675 11.646 15.762 1.00 7.57 265 ASP A CA 1
ATOM 1905 C C . ASP A 1 240 ? 3.021 10.144 15.610 1.00 8.04 265 ASP A C 1
ATOM 1906 O O . ASP A 1 240 ? 3.151 9.601 14.491 1.00 7.74 265 ASP A O 1
ATOM 1911 N N . VAL A 1 241 ? 3.190 9.474 16.749 1.00 6.54 266 VAL A N 1
ATOM 1912 C CA . VAL A 1 241 ? 3.475 8.063 16.801 1.00 7.14 266 VAL A CA 1
ATOM 1913 C C . VAL A 1 241 ? 2.417 7.393 17.663 1.00 7.16 266 VAL A C 1
ATOM 1914 O O . VAL A 1 241 ? 2.022 7.874 18.733 1.00 7.89 266 VAL A O 1
ATOM 1918 N N . ALA A 1 242 ? 1.911 6.270 17.138 1.00 7.19 267 ALA A N 1
ATOM 1919 C CA . ALA A 1 242 ? 1.102 5.376 17.993 1.00 6.97 267 ALA A CA 1
ATOM 1920 C C . ALA A 1 242 ? 1.751 4.012 17.963 1.00 6.91 267 ALA A C 1
ATOM 1921 O O . ALA A 1 242 ? 2.193 3.541 16.908 1.00 7.08 267 ALA A O 1
ATOM 1923 N N . VAL A 1 243 ? 1.782 3.332 19.120 1.00 6.68 268 VAL A N 1
ATOM 1924 C CA . VAL A 1 243 ? 2.069 1.896 19.147 1.00 6.42 268 VAL A CA 1
ATOM 1925 C C . VAL A 1 243 ? 0.731 1.231 18.881 1.00 5.88 268 VAL A C 1
ATOM 1926 O O . VAL A 1 243 ? -0.216 1.508 19.626 1.00 6.90 268 VAL A O 1
ATOM 1930 N N . THR A 1 244 ? 0.606 0.503 17.767 1.00 5.93 269 THR A N 1
ATOM 1931 C CA . THR A 1 244 ? -0.718 0.181 17.231 1.00 7.16 269 THR A CA 1
ATOM 1932 C C . THR A 1 244 ? -1.203 -1.226 17.448 1.00 7.08 269 THR A C 1
ATOM 1933 O O . THR A 1 244 ? -2.417 -1.440 17.415 1.00 7.16 269 THR A O 1
ATOM 1937 N N . GLU A 1 245 ? -0.284 -2.185 17.553 1.00 6.14 270 GLU A N 1
ATOM 1938 C CA . GLU A 1 245 ? -0.684 -3.613 17.596 1.00 6.33 270 GLU A CA 1
ATOM 1939 C C . GLU A 1 245 ? 0.128 -4.434 18.594 1.00 6.12 270 GLU A C 1
ATOM 1940 O O . GLU A 1 245 ? 0.507 -5.587 18.342 1.00 7.23 270 GLU A O 1
ATOM 1946 N N . LEU A 1 246 ? 0.449 -3.833 19.732 1.00 6.20 271 LEU A N 1
ATOM 1947 C CA . LEU A 1 246 ? 1.436 -4.405 20.655 1.00 5.77 271 LEU A CA 1
ATOM 1948 C C . LEU A 1 246 ? 0.978 -5.751 21.180 1.00 6.69 271 LEU A C 1
ATOM 1949 O O . LEU A 1 246 ? -0.132 -5.903 21.703 1.00 6.80 271 LEU A O 1
ATOM 1954 N N . ASP A 1 247 ? 1.857 -6.730 21.067 1.00 6.32 272 ASP A N 1
ATOM 1955 C CA . ASP A 1 247 ? 1.751 -7.985 21.800 1.00 6.62 272 ASP A CA 1
ATOM 1956 C C . ASP A 1 247 ? 3.141 -8.586 21.869 1.00 6.87 272 ASP A C 1
ATOM 1957 O O . ASP A 1 247 ? 4.038 -8.133 21.149 1.00 7.22 272 ASP A O 1
ATOM 1962 N N . VAL A 1 248 ? 3.350 -9.496 22.790 1.00 6.20 273 VAL A N 1
ATOM 1963 C CA . VAL A 1 248 ? 4.681 -10.051 22.996 1.00 6.62 273 VAL A CA 1
ATOM 1964 C C . VAL A 1 248 ? 4.475 -11.551 23.093 1.00 6.76 273 VAL A C 1
ATOM 1965 O O . VAL A 1 248 ? 4.047 -12.067 24.139 1.00 7.09 273 VAL A O 1
ATOM 1969 N N . ARG A 1 249 ? 4.748 -12.241 21.981 1.00 7.52 274 ARG A N 1
ATOM 1970 C CA . ARG A 1 249 ? 4.412 -13.645 21.813 1.00 7.62 274 ARG A CA 1
ATOM 1971 C C . ARG A 1 249 ? 5.569 -14.567 22.173 1.00 7.70 274 ARG A C 1
ATOM 1972 O O . ARG A 1 249 ? 6.730 -14.266 21.943 1.00 8.06 274 ARG A O 1
ATOM 1980 N N . PHE A 1 250 ? 5.241 -15.716 22.689 1.00 8.82 275 PHE A N 1
ATOM 1981 C CA . PHE A 1 250 ? 6.243 -16.745 22.973 1.00 7.87 275 PHE A CA 1
ATOM 1982 C C . PHE A 1 250 ? 6.433 -17.601 21.739 1.00 9.04 275 PHE A C 1
ATOM 1983 O O . PHE A 1 250 ? 5.486 -18.101 21.153 1.00 8.67 275 PHE A O 1
ATOM 1991 N N . SER A 1 251 ? 7.697 -17.777 21.343 1.00 10.36 276 SER A N 1
ATOM 1992 C CA . SER A 1 251 ? 7.998 -18.665 20.203 1.00 9.89 276 SER A CA 1
ATOM 1993 C C . SER A 1 251 ? 7.812 -20.151 20.498 1.00 10.72 276 SER A C 1
ATOM 1994 O O . SER A 1 251 ? 7.639 -20.963 19.560 1.00 12.67 276 SER A O 1
ATOM 1998 N N . THR A 1 252 ? 7.826 -20.498 21.782 1.00 9.74 277 THR A N 1
ATOM 1999 C CA . THR A 1 252 ? 7.614 -21.868 22.255 1.00 9.89 277 THR A CA 1
ATOM 2000 C C . THR A 1 252 ? 6.902 -21.856 23.585 1.00 9.62 277 THR A C 1
ATOM 2001 O O . THR A 1 252 ? 7.010 -20.927 24.378 1.00 8.41 277 THR A O 1
ATOM 2005 N N . VAL A 1 253 ? 6.171 -22.915 23.876 1.00 9.30 278 VAL A N 1
ATOM 2006 C CA . VAL A 1 253 ? 5.755 -23.186 25.262 1.00 9.23 278 VAL A CA 1
ATOM 2007 C C . VAL A 1 253 ? 7.016 -23.350 26.150 1.00 8.98 278 VAL A C 1
ATOM 2008 O O . VAL A 1 253 ? 8.067 -23.735 25.660 1.00 8.85 278 VAL A O 1
ATOM 2012 N N . PRO A 1 254 ? 6.917 -23.101 27.451 1.00 9.26 279 PRO A N 1
ATOM 2013 C CA . PRO A 1 254 ? 5.729 -22.665 28.191 1.00 8.50 279 PRO A CA 1
ATOM 2014 C C . PRO A 1 254 ? 5.483 -21.165 28.140 1.00 9.03 279 PRO A C 1
ATOM 2015 O O . PRO A 1 254 ? 6.429 -20.349 28.050 1.00 9.78 279 PRO A O 1
ATOM 2019 N N . TYR A 1 255 ? 4.195 -20.795 28.240 1.00 7.52 280 TYR A N 1
ATOM 2020 C CA . TYR A 1 255 ? 3.827 -19.396 28.215 1.00 7.01 280 TYR A CA 1
ATOM 2021 C C . TYR A 1 255 ? 3.550 -18.795 29.583 1.00 7.08 280 TYR A C 1
ATOM 2022 O O . TYR A 1 255 ? 3.417 -17.583 29.724 1.00 8.20 280 TYR A O 1
ATOM 2031 N N . TYR A 1 256 ? 3.378 -19.616 30.613 1.00 7.32 281 TYR A N 1
ATOM 2032 C CA . TYR A 1 256 ? 2.741 -19.168 31.854 1.00 7.75 281 TYR A CA 1
ATOM 2033 C C . TYR A 1 256 ? 3.525 -19.454 33.157 1.00 9.67 281 TYR A C 1
ATOM 2034 O O . TYR A 1 256 ? 3.003 -19.210 34.272 1.00 11.39 281 TYR A O 1
ATOM 2043 N N . THR A 1 257 ? 4.782 -19.860 33.017 1.00 9.47 282 THR A N 1
ATOM 2044 C CA . THR A 1 257 ? 5.707 -20.028 34.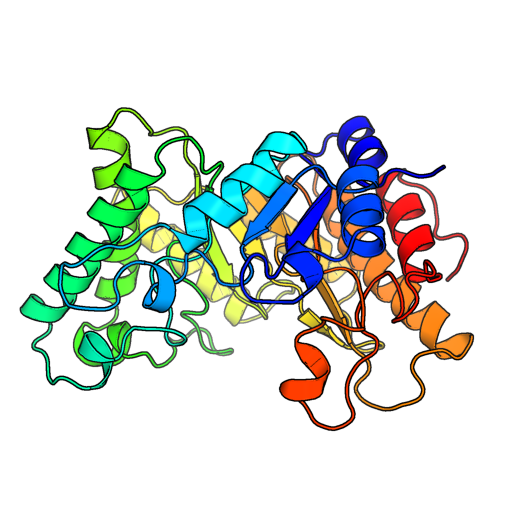122 1.00 10.81 282 THR A CA 1
ATOM 2045 C C . THR A 1 257 ? 6.154 -18.666 34.642 1.00 9.81 282 THR A C 1
ATOM 2046 O O . THR A 1 257 ? 6.053 -17.644 33.948 1.00 8.44 282 THR A O 1
ATOM 2050 N N . ALA A 1 258 ? 6.737 -18.640 35.828 1.00 9.46 283 ALA A N 1
ATOM 2051 C CA . ALA A 1 258 ? 7.203 -17.404 36.420 1.00 9.91 283 ALA A CA 1
ATOM 2052 C C . ALA A 1 258 ? 8.232 -16.688 35.584 1.00 9.36 283 ALA A C 1
ATOM 2053 O O . ALA A 1 258 ? 8.131 -15.473 35.353 1.00 10.23 283 ALA A O 1
ATOM 2055 N N . ALA A 1 259 ? 9.240 -17.406 35.105 1.00 9.16 284 ALA A N 1
ATOM 2056 C CA . ALA A 1 259 ? 10.330 -16.745 34.368 1.00 9.22 284 ALA A CA 1
ATOM 2057 C C . ALA A 1 259 ? 9.828 -16.252 33.025 1.00 9.71 284 ALA A C 1
ATOM 2058 O O . ALA A 1 259 ? 10.188 -15.182 32.545 1.00 9.90 284 ALA A O 1
ATOM 2060 N N . ALA A 1 260 ? 8.970 -17.047 32.399 1.00 8.64 285 ALA A N 1
ATOM 2061 C CA . ALA A 1 260 ? 8.372 -16.677 31.109 1.00 7.57 285 ALA A CA 1
ATOM 2062 C C . ALA A 1 260 ? 7.563 -15.403 31.276 1.00 7.76 285 ALA A C 1
ATOM 2063 O O . ALA A 1 260 ? 7.661 -14.466 30.458 1.00 7.79 285 ALA A O 1
ATOM 2065 N N . GLN A 1 261 ? 6.718 -15.369 32.299 1.00 7.52 286 GLN A N 1
ATOM 2066 C CA . GLN A 1 261 ? 5.885 -14.213 32.486 1.00 7.58 286 GLN A CA 1
ATOM 2067 C C . GLN A 1 261 ? 6.619 -12.951 32.918 1.00 7.93 286 GLN A C 1
ATOM 2068 O O . GLN A 1 261 ? 6.208 -11.842 32.614 1.00 8.06 286 GLN A O 1
ATOM 2074 N N . LYS A 1 262 ? 7.722 -13.124 33.638 1.00 7.62 287 LYS A N 1
ATOM 2075 C CA . LYS A 1 262 ? 8.575 -11.983 34.016 1.00 7.88 287 LYS A CA 1
ATOM 2076 C C . LYS A 1 262 ? 9.217 -11.380 32.769 1.00 7.59 287 LYS A C 1
ATOM 2077 O O . LYS A 1 262 ? 9.200 -10.168 32.580 1.00 8.08 287 LYS A O 1
ATOM 2083 N N . GLN A 1 263 ? 9.759 -12.223 31.928 1.00 7.50 288 GLN A N 1
ATOM 2084 C CA . GLN A 1 263 ? 10.363 -11.730 30.682 1.00 6.97 288 GLN A CA 1
ATOM 2085 C C . GLN A 1 263 ? 9.345 -11.005 29.827 1.00 7.76 288 GLN A C 1
ATOM 2086 O O . GLN A 1 263 ? 9.567 -9.884 29.343 1.00 6.97 288 GLN A O 1
ATOM 2092 N N . GLN A 1 264 ? 8.179 -11.609 29.664 1.00 7.17 289 GLN A N 1
ATOM 2093 C CA . GLN A 1 264 ? 7.131 -10.990 28.874 1.00 7.38 289 GLN A CA 1
ATOM 2094 C C . GLN A 1 264 ? 6.702 -9.670 29.492 1.00 6.47 289 GLN A C 1
ATOM 2095 O O . GLN A 1 264 ? 6.423 -8.719 28.779 1.00 6.45 289 GLN A O 1
ATOM 2101 N N . ALA A 1 265 ? 6.656 -9.591 30.828 1.00 6.85 290 ALA A N 1
ATOM 2102 C CA . ALA A 1 265 ? 6.303 -8.348 31.526 1.00 6.60 290 ALA A CA 1
ATOM 2103 C C . ALA A 1 265 ? 7.297 -7.261 31.239 1.00 8.27 290 ALA A C 1
ATOM 2104 O O . ALA A 1 265 ? 6.923 -6.126 30.953 1.00 9.00 290 ALA A O 1
ATOM 2106 N N . GLU A 1 266 ? 8.571 -7.599 31.292 1.00 7.78 291 GLU A N 1
ATOM 2107 C CA . GLU A 1 266 ? 9.620 -6.656 30.983 1.00 8.40 291 GLU A CA 1
ATOM 2108 C C . GLU A 1 266 ? 9.555 -6.157 29.523 1.00 7.56 291 GLU A C 1
ATOM 2109 O O . GLU A 1 266 ? 9.777 -4.958 29.238 1.00 7.50 291 GLU A O 1
ATOM 2115 N N . ASP A 1 267 ? 9.197 -7.062 28.614 1.00 7.44 292 ASP A N 1
ATOM 2116 C CA . ASP A 1 267 ? 9.113 -6.736 27.198 1.00 7.59 292 ASP A CA 1
ATOM 2117 C C . ASP A 1 267 ? 7.939 -5.756 26.932 1.00 7.85 292 ASP A C 1
ATOM 2118 O O . ASP A 1 267 ? 8.081 -4.780 26.158 1.00 7.52 292 ASP A O 1
ATOM 2123 N N . TYR A 1 268 ? 6.795 -6.004 27.569 1.00 7.36 293 TYR A N 1
ATOM 2124 C CA . TYR A 1 268 ? 5.685 -5.070 27.515 1.00 7.03 293 TYR A CA 1
ATOM 2125 C C . TYR A 1 268 ? 6.064 -3.751 28.156 1.00 7.31 293 TYR A C 1
ATOM 2126 O O . TYR A 1 268 ? 5.724 -2.675 27.639 1.00 7.17 293 TYR A O 1
ATOM 2135 N N . TYR A 1 269 ? 6.756 -3.834 29.290 1.00 7.91 294 TYR A N 1
ATOM 2136 C CA . TYR A 1 269 ? 7.136 -2.654 30.058 1.00 7.40 294 TYR A CA 1
ATOM 2137 C C . TYR A 1 269 ? 7.984 -1.700 29.192 1.00 7.38 294 TYR A C 1
ATOM 2138 O O . TYR A 1 269 ? 7.719 -0.474 29.100 1.00 7.88 294 TYR A O 1
ATOM 2147 N N . VAL A 1 270 ? 9.054 -2.215 28.596 1.00 7.56 295 VAL A N 1
ATOM 2148 C CA . VAL A 1 270 ? 9.971 -1.327 27.850 1.00 7.67 295 VAL A CA 1
ATOM 2149 C C . VAL A 1 270 ? 9.242 -0.742 26.633 1.00 8.10 295 VAL A C 1
ATOM 2150 O O . VAL A 1 270 ? 9.501 0.401 26.244 1.00 8.05 295 VAL A O 1
ATOM 2154 N N . SER A 1 271 ? 8.305 -1.491 26.030 1.00 7.23 296 SER A N 1
ATOM 2155 C CA . SER A 1 271 ? 7.613 -1.007 24.858 1.00 7.12 296 SER A CA 1
ATOM 2156 C C . SER A 1 271 ? 6.692 0.150 25.261 1.00 7.39 296 SER A C 1
ATOM 2157 O O . SER A 1 271 ? 6.664 1.218 24.610 1.00 6.46 296 SER A O 1
ATOM 2160 N N . VAL A 1 272 ? 5.978 -0.019 26.364 1.00 6.90 297 VAL A N 1
ATOM 2161 C CA . VAL A 1 272 ? 5.117 1.059 26.858 1.00 7.42 297 VAL A CA 1
ATOM 2162 C C . VAL A 1 272 ? 5.949 2.265 27.330 1.00 7.70 297 VAL A C 1
ATOM 2163 O O . VAL A 1 272 ? 5.617 3.412 27.024 1.00 8.44 297 VAL A O 1
ATOM 2167 N N . ALA A 1 273 ? 6.979 1.988 28.124 1.00 6.94 298 ALA A N 1
ATOM 2168 C CA . ALA A 1 273 ? 7.859 3.055 28.641 1.00 7.60 298 ALA A CA 1
ATOM 2169 C C . ALA A 1 273 ? 8.429 3.855 27.481 1.00 7.53 298 ALA A C 1
ATOM 2170 O O . ALA A 1 273 ? 8.604 5.054 27.608 1.00 8.02 298 ALA A O 1
ATOM 2172 N N . SER A 1 274 ? 8.770 3.214 26.361 1.00 7.11 299 SER A N 1
ATOM 2173 C CA . SER A 1 274 ? 9.329 3.967 25.228 1.00 8.40 299 SER A CA 1
ATOM 2174 C C . SER A 1 274 ? 8.358 4.996 24.718 1.00 7.50 299 SER A C 1
ATOM 2175 O O . SER A 1 274 ? 8.757 6.071 24.287 1.00 8.83 299 SER A O 1
ATOM 2178 N N . CYS A 1 275 ? 7.060 4.699 24.767 1.00 6.76 300 CYS A N 1
ATOM 2179 C CA . CYS A 1 275 ? 6.057 5.677 24.388 1.00 7.26 300 CYS A CA 1
ATOM 2180 C C . CYS A 1 275 ? 5.914 6.771 25.444 1.00 8.49 300 CYS A C 1
ATOM 2181 O O . CYS A 1 275 ? 5.867 7.966 25.125 1.00 7.86 300 CYS A O 1
ATOM 2184 N N . MET A 1 276 ? 5.898 6.381 26.712 1.00 8.05 301 MET A N 1
ATOM 2185 C CA . MET A 1 276 ? 5.836 7.408 27.777 1.00 8.23 301 MET A CA 1
ATOM 2186 C C . MET A 1 276 ? 6.983 8.379 27.692 1.00 8.48 301 MET A C 1
ATOM 2187 O O . MET A 1 276 ? 6.785 9.602 27.771 1.00 9.31 301 MET A O 1
ATOM 2192 N N . ASN A 1 277 ? 8.177 7.844 27.511 1.00 8.58 302 ASN A N 1
ATOM 2193 C CA . ASN A 1 277 ? 9.396 8.668 27.562 1.00 8.60 302 ASN A CA 1
ATOM 2194 C C . ASN A 1 277 ? 9.608 9.482 26.296 1.00 8.90 302 ASN A C 1
ATOM 2195 O O . ASN A 1 277 ? 10.394 10.429 26.291 1.00 10.50 302 ASN A O 1
ATOM 2200 N N . ALA A 1 278 ? 8.874 9.153 25.235 1.00 8.19 303 ALA A N 1
ATOM 2201 C CA . ALA A 1 278 ? 8.909 9.933 23.977 1.00 8.33 303 ALA A CA 1
ATOM 2202 C C . ALA A 1 278 ? 8.125 11.231 24.061 1.00 9.53 303 ALA A C 1
ATOM 2203 O O . ALA A 1 278 ? 8.174 12.057 23.119 1.00 10.36 303 ALA A O 1
ATOM 2205 N N . GLY A 1 279 ? 7.324 11.422 25.094 1.00 10.05 304 GLY A N 1
ATOM 2206 C CA . GLY A 1 279 ? 6.501 12.619 25.210 1.00 10.26 304 GLY A CA 1
ATOM 2207 C C . GLY A 1 279 ? 5.143 12.558 24.526 1.00 10.22 304 GLY A C 1
ATOM 2208 O O . GLY A 1 279 ? 4.734 11.496 24.045 1.00 9.54 304 GLY A O 1
ATOM 2209 N N . PRO A 1 280 ? 4.420 13.686 24.521 1.00 10.74 305 PRO A N 1
ATOM 2210 C CA . PRO A 1 280 ? 3.030 13.673 24.110 1.00 10.91 305 PRO A CA 1
ATOM 2211 C C . PRO A 1 280 ? 2.754 13.279 22.650 1.00 10.40 305 PRO A C 1
ATOM 2212 O O . PRO A 1 280 ? 1.609 12.905 22.327 1.00 10.97 305 PRO A O 1
ATOM 2216 N N . ARG A 1 281 ? 3.742 13.386 21.789 1.00 10.00 306 ARG A N 1
ATOM 2217 C CA . ARG A 1 281 ? 3.507 13.011 20.374 1.00 9.98 306 ARG A CA 1
ATOM 2218 C C . ARG A 1 281 ? 3.569 11.510 20.143 1.00 9.30 306 ARG A C 1
ATOM 2219 O O . ARG A 1 281 ? 3.183 11.065 19.069 1.00 9.80 306 ARG A O 1
ATOM 2227 N N . CYS A 1 282 ? 3.992 10.746 21.159 1.00 7.47 307 CYS A N 1
ATOM 2228 C CA . CYS A 1 282 ? 3.602 9.315 21.185 1.00 7.42 307 CYS A CA 1
ATOM 2229 C C . CYS A 1 282 ? 2.258 9.278 21.871 1.00 8.02 307 CYS A C 1
ATOM 2230 O O . CYS A 1 282 ? 2.166 9.415 23.086 1.00 9.68 307 CYS A O 1
ATOM 2233 N N . ILE A 1 283 ? 1.215 9.237 21.048 1.00 8.64 308 ILE A N 1
ATOM 2234 C CA . ILE A 1 283 ? -0.117 9.533 21.517 1.00 8.05 308 ILE A CA 1
ATOM 2235 C C . ILE A 1 283 ? -0.747 8.436 22.394 1.00 8.48 308 ILE A C 1
ATOM 2236 O O . ILE A 1 283 ? -1.662 8.703 23.166 1.00 8.69 308 ILE A O 1
ATOM 2241 N N . GLY A 1 284 ? -0.220 7.218 22.301 1.00 7.96 309 GLY A N 1
ATOM 2242 C CA . GLY A 1 284 ? -0.744 6.123 23.086 1.00 8.20 309 GLY A CA 1
ATOM 2243 C C . GLY A 1 284 ? -0.322 4.794 22.550 1.00 7.35 309 GLY A C 1
ATOM 2244 O O . GLY A 1 284 ? 0.364 4.702 21.534 1.00 8.73 309 GLY A O 1
ATOM 2245 N N . VAL A 1 285 ? -0.758 3.765 23.276 1.00 7.41 310 VAL A N 1
ATOM 2246 C CA . VAL A 1 285 ? -0.414 2.389 23.037 1.00 6.63 310 VAL A CA 1
ATOM 2247 C C . VAL A 1 285 ? -1.725 1.606 22.880 1.00 6.24 310 VAL A C 1
ATOM 2248 O O . VAL A 1 285 ? -2.663 1.744 23.720 1.00 6.88 310 VAL A O 1
ATOM 2252 N N . VAL A 1 286 ? -1.766 0.802 21.797 1.00 6.89 311 VAL A N 1
ATOM 2253 C CA . VAL A 1 286 ? -2.859 -0.100 21.502 1.00 5.95 311 VAL A CA 1
ATOM 2254 C C . VAL A 1 286 ? -2.281 -1.521 21.443 1.00 6.08 311 VAL A C 1
ATOM 2255 O O . VAL A 1 286 ? -1.253 -1.711 20.781 1.00 6.55 311 VAL A O 1
ATOM 2259 N N . VAL A 1 287 ? -2.835 -2.469 22.188 1.00 6.18 312 VAL A N 1
ATOM 2260 C CA . VAL A 1 287 ? -2.435 -3.865 22.082 1.00 6.79 312 VAL A CA 1
ATOM 2261 C C . VAL A 1 287 ? -3.294 -4.564 21.048 1.00 6.62 312 VAL A C 1
ATOM 2262 O O . VAL A 1 287 ? -4.445 -4.130 20.807 1.00 6.16 312 VAL A O 1
ATOM 2266 N N . TRP A 1 288 ? -2.775 -5.623 20.409 1.00 6.70 313 TRP A N 1
ATOM 2267 C CA . TRP A 1 288 ? -3.560 -6.309 19.382 1.00 6.12 313 TRP A CA 1
ATOM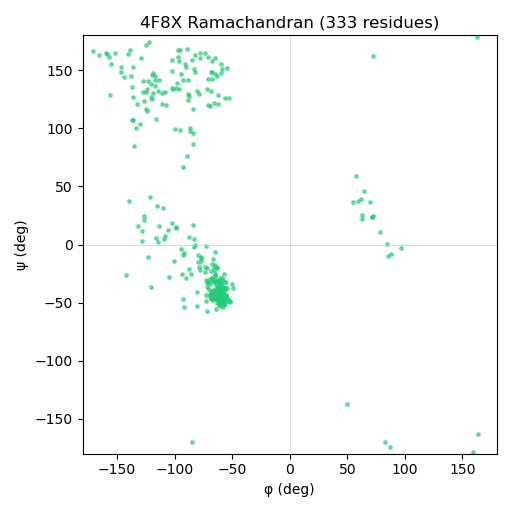 2268 C C . TRP A 1 288 ? -4.389 -7.404 20.025 1.00 7.06 313 TRP A C 1
ATOM 2269 O O . TRP A 1 288 ? -4.189 -8.591 19.894 1.00 6.93 313 TRP A O 1
ATOM 2280 N N . ASP A 1 289 ? -5.440 -6.918 20.659 1.00 6.29 314 ASP A N 1
ATOM 2281 C CA . ASP A 1 289 ? -6.303 -7.715 21.552 1.00 6.39 314 ASP A CA 1
ATOM 2282 C C . ASP A 1 289 ? -5.586 -8.020 22.855 1.00 6.78 314 ASP A C 1
ATOM 2283 O O . ASP A 1 289 ? -4.367 -7.854 22.953 1.00 6.03 314 ASP A O 1
ATOM 2288 N N . PHE A 1 290 ? -6.349 -8.394 23.877 1.00 6.90 315 PHE A N 1
ATOM 2289 C CA . PHE A 1 290 ? -5.847 -8.513 25.248 1.00 6.07 315 PHE A CA 1
ATOM 2290 C C . PHE A 1 290 ? -6.134 -9.845 25.930 1.00 6.44 315 PHE A C 1
ATOM 2291 O O . PHE A 1 290 ? -5.791 -10.001 27.086 1.00 7.40 315 PHE A O 1
ATOM 2299 N N . ASP A 1 291 ? -6.747 -10.764 25.194 1.00 6.49 316 ASP A N 1
ATOM 2300 C CA . ASP A 1 291 ? -7.165 -12.075 25.712 1.00 6.45 316 ASP A CA 1
ATOM 2301 C C . ASP A 1 291 ? -6.572 -13.174 24.843 1.00 7.29 316 ASP A C 1
ATOM 2302 O O . ASP A 1 291 ? -6.859 -13.240 23.658 1.00 7.48 316 ASP A O 1
ATOM 2307 N N . ASP A 1 292 ? -5.707 -14.005 25.440 1.00 7.17 317 ASP A N 1
ATOM 2308 C CA . ASP A 1 292 ? -5.019 -15.084 24.691 1.00 7.71 317 ASP A CA 1
ATOM 2309 C C . ASP A 1 292 ? -6.006 -15.922 23.876 1.00 8.48 317 ASP A C 1
ATOM 2310 O O . ASP A 1 292 ? -5.665 -16.382 22.796 1.00 9.48 317 ASP A O 1
ATOM 2315 N N . ALA A 1 293 ? -7.231 -16.113 24.397 1.00 9.35 318 ALA A N 1
ATOM 2316 C CA . ALA A 1 293 ? -8.166 -17.018 23.699 1.00 10.73 318 ALA A CA 1
ATOM 2317 C C . ALA A 1 293 ? -8.637 -16.520 22.352 1.00 10.17 318 ALA A C 1
ATOM 2318 O O . ALA A 1 293 ? -9.199 -17.297 21.580 1.00 11.79 318 ALA A O 1
ATOM 2320 N N . TYR A 1 294 ? -8.453 -15.225 22.093 1.00 9.18 319 TYR A N 1
ATOM 2321 C CA . TYR A 1 294 ? -8.818 -14.631 20.841 1.00 8.60 319 TYR A CA 1
ATOM 2322 C C . TYR A 1 294 ? -7.641 -14.100 20.068 1.00 8.41 319 TYR A C 1
ATOM 2323 O O . TYR A 1 294 ? -7.806 -13.515 19.008 1.00 8.99 319 TYR A O 1
ATOM 2332 N N . SER A 1 295 ? -6.437 -14.326 20.550 1.00 7.48 320 SER A N 1
ATOM 2333 C CA . SER A 1 295 ? -5.261 -13.812 19.830 1.00 8.53 320 SER A CA 1
ATOM 2334 C C . SER A 1 295 ? -5.064 -14.442 18.468 1.00 8.19 320 SER A C 1
ATOM 2335 O O . SER A 1 295 ? -5.279 -15.628 18.277 1.00 9.08 320 SER A O 1
ATOM 2338 N N . TRP A 1 296 ? -4.551 -13.637 17.550 1.00 7.33 321 TRP A N 1
ATOM 2339 C CA . TRP A 1 296 ? -4.168 -14.059 16.221 1.00 7.66 321 TRP A CA 1
ATOM 2340 C C . TRP A 1 296 ? -3.004 -15.033 16.234 1.00 9.05 321 TRP A C 1
ATOM 2341 O O . TRP A 1 296 ? -2.808 -15.748 15.224 1.00 9.26 321 TRP A O 1
ATOM 2352 N N . VAL A 1 297 ? -2.196 -15.065 17.294 1.00 8.04 322 VAL A N 1
ATOM 2353 C CA . VAL A 1 297 ? -0.875 -15.749 17.171 1.00 8.35 322 VAL A CA 1
ATOM 2354 C C . VAL A 1 297 ? -0.966 -17.243 16.888 1.00 8.87 322 VAL A C 1
ATOM 2355 O O . VAL A 1 297 ? -0.293 -17.731 15.955 1.00 10.83 322 VAL A O 1
ATOM 2359 N N . PRO A 1 298 ? -1.758 -18.022 17.651 1.00 9.88 323 PRO A N 1
ATOM 2360 C CA . PRO A 1 298 ? -1.632 -19.477 17.451 1.00 11.67 323 PRO A CA 1
ATOM 2361 C C . PRO A 1 298 ? -2.023 -19.963 16.080 1.00 14.15 323 PRO A C 1
ATOM 2362 O O . PRO A 1 298 ? -1.475 -20.981 15.631 1.00 14.84 323 PRO A O 1
ATOM 2366 N N . SER A 1 299 ? -2.960 -19.291 15.430 1.00 14.43 324 SER A N 1
ATOM 2367 C CA . SER A 1 299 ? -3.354 -19.720 14.064 1.00 16.74 324 SER A CA 1
ATOM 2368 C C . SER A 1 299 ? -2.332 -19.271 13.014 1.00 17.72 324 SER A C 1
ATOM 2369 O O . SER A 1 299 ? -2.236 -19.862 11.942 1.00 21.50 324 SER A O 1
ATOM 2373 N N . ALA A 1 300 ? -1.541 -18.260 13.319 1.00 14.47 325 ALA A N 1
ATOM 2374 C CA . ALA A 1 300 ? -0.487 -17.774 12.431 1.00 14.61 325 ALA A CA 1
ATOM 2375 C C .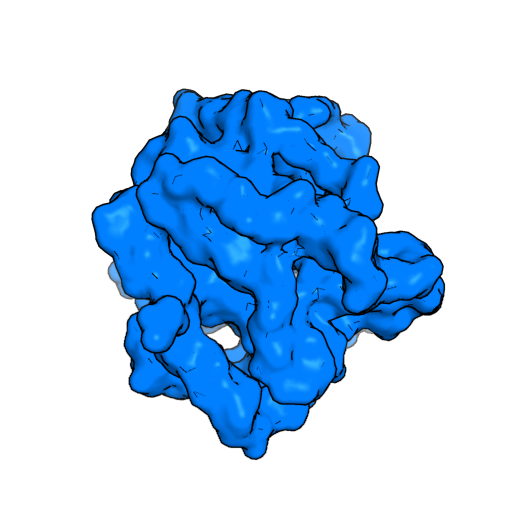 ALA A 1 300 ? 0.777 -18.605 12.501 1.00 15.03 325 ALA A C 1
ATOM 2376 O O . ALA A 1 300 ? 1.404 -18.893 11.470 1.00 15.07 325 ALA A O 1
ATOM 2378 N N . PHE A 1 301 ? 1.151 -19.002 13.707 1.00 12.98 326 PHE A N 1
ATOM 2379 C CA . PHE A 1 301 ? 2.413 -19.672 13.928 1.00 13.84 326 PHE A CA 1
ATOM 2380 C C . PHE A 1 301 ? 2.200 -20.829 14.879 1.00 13.40 326 PHE A C 1
ATOM 2381 O O . PHE A 1 301 ? 2.055 -20.630 16.100 1.00 12.75 326 PHE A O 1
ATOM 2389 N N . ALA A 1 302 ? 2.245 -22.043 14.339 1.00 13.78 327 ALA A N 1
ATOM 2390 C CA . ALA A 1 302 ? 2.099 -23.244 15.132 1.00 13.84 327 ALA A CA 1
ATOM 2391 C C . ALA A 1 302 ? 3.067 -23.278 16.324 1.00 12.92 327 ALA A C 1
ATOM 2392 O O . ALA A 1 302 ? 4.267 -23.088 16.207 1.00 13.55 327 ALA A O 1
ATOM 2394 N N . GLY A 1 303 ? 2.481 -23.478 17.491 1.00 12.71 328 GLY A N 1
ATOM 2395 C CA . GLY A 1 303 ? 3.241 -23.620 18.720 1.00 11.41 328 GLY A CA 1
ATOM 2396 C C . GLY A 1 303 ? 3.550 -22.304 19.444 1.00 10.81 328 GLY A C 1
ATOM 2397 O O . GLY A 1 303 ? 4.134 -22.327 20.528 1.00 11.26 328 GLY A O 1
ATOM 2398 N N . GLN A 1 304 ? 3.246 -21.173 18.821 1.00 10.49 329 GLN A N 1
ATOM 2399 C CA . GLN A 1 304 ? 3.437 -19.852 19.430 1.00 9.59 329 GLN A CA 1
ATOM 2400 C C . GLN A 1 304 ? 2.133 -19.384 20.039 1.00 8.72 329 GLN A C 1
ATOM 2401 O O . GLN A 1 304 ? 1.044 -19.810 19.644 1.00 10.83 329 GLN A O 1
ATOM 2407 N N . GLY A 1 305 ? 2.237 -18.463 20.980 1.00 7.82 330 GLY A N 1
ATOM 2408 C CA . GLY A 1 305 ? 1.020 -18.030 21.687 1.00 7.17 330 GLY A CA 1
ATOM 2409 C C . GLY A 1 305 ? 1.319 -17.278 22.980 1.00 7.22 330 GLY A C 1
ATOM 2410 O O . GLY A 1 305 ? 2.424 -16.750 23.177 1.00 7.32 330 GLY A O 1
ATOM 2411 N N . GLY A 1 306 ? 0.290 -17.170 23.825 1.00 7.48 331 GLY A N 1
ATOM 2412 C CA . GLY A 1 306 ? 0.374 -16.550 25.124 1.00 6.57 331 GLY A CA 1
ATOM 2413 C C . GLY A 1 306 ? 0.728 -15.092 25.103 1.00 5.87 331 GLY A C 1
ATOM 2414 O O . GLY A 1 306 ? 1.252 -14.580 26.066 1.00 7.07 331 GLY A O 1
ATOM 2415 N N . ALA A 1 307 ? 0.415 -14.423 23.995 1.00 5.81 332 ALA A N 1
ATOM 2416 C CA . ALA A 1 307 ? 0.976 -13.103 23.732 1.00 5.72 332 ALA A CA 1
ATOM 2417 C C . ALA A 1 307 ? 0.341 -11.919 24.450 1.00 5.66 332 ALA A C 1
ATOM 2418 O O . ALA A 1 307 ? 0.892 -10.803 24.390 1.00 6.82 332 ALA A O 1
ATOM 2420 N N . CYS A 1 308 ? -0.854 -12.119 25.013 1.00 5.58 333 CYS A N 1
ATOM 2421 C CA . CYS A 1 308 ? -1.713 -11.032 25.476 1.00 6.67 333 CYS A CA 1
ATOM 2422 C C . CYS A 1 308 ? -1.600 -10.741 26.959 1.00 7.08 333 CYS A C 1
ATOM 2423 O O . CYS A 1 308 ? -1.051 -11.512 27.710 1.00 7.16 333 CYS A O 1
ATOM 2426 N N . LEU A 1 309 ? -2.158 -9.612 27.392 1.00 6.72 334 LEU A N 1
ATOM 2427 C CA . LEU A 1 309 ? -2.120 -9.169 28.804 1.00 7.15 334 LEU A CA 1
ATOM 2428 C C . LEU A 1 309 ? -2.928 -10.042 29.778 1.00 6.40 334 LEU A C 1
ATOM 2429 O O . LEU A 1 309 ? -2.593 -10.072 30.985 1.00 7.18 334 LEU A O 1
ATOM 2434 N N . PHE A 1 310 ? -3.977 -10.658 29.259 1.00 8.13 335 PHE A N 1
ATOM 2435 C CA . PHE A 1 310 ? -4.852 -11.560 30.006 1.00 6.90 335 PHE A CA 1
ATOM 2436 C C . PHE A 1 310 ? -4.806 -12.927 29.357 1.00 8.07 335 PHE A C 1
ATOM 2437 O O . PHE A 1 310 ? -4.731 -13.078 28.157 1.00 6.87 335 PHE A O 1
ATOM 2445 N N . ASN A 1 311 ? -4.914 -13.966 30.194 1.00 7.80 336 ASN A N 1
ATOM 2446 C CA . ASN A 1 311 ? -4.930 -15.333 29.689 1.00 7.87 336 ASN A CA 1
ATOM 2447 C C . ASN A 1 311 ? -6.381 -15.770 29.253 1.00 8.21 336 ASN A C 1
ATOM 2448 O O . ASN A 1 311 ? -7.329 -14.913 29.194 1.00 8.52 336 ASN A O 1
ATOM 2453 N N . ASN A 1 312 ? -6.567 -17.074 28.966 1.00 9.24 337 ASN A N 1
ATOM 2454 C CA . ASN A 1 312 ? -7.819 -17.541 28.362 1.00 10.16 337 ASN A CA 1
ATOM 2455 C C . ASN A 1 312 ? -9.051 -17.362 29.275 1.00 10.17 337 ASN A C 1
ATOM 2456 O O . ASN A 1 312 ? -10.181 -17.317 28.769 1.00 10.40 337 ASN A O 1
ATOM 2461 N N . THR A 1 313 ? -8.825 -17.339 30.590 1.00 10.31 338 THR A N 1
ATOM 2462 C CA . THR A 1 313 ? -9.910 -17.186 31.570 1.00 10.88 338 THR A CA 1
ATOM 2463 C C . THR A 1 313 ? -9.929 -15.738 32.103 1.00 10.39 338 THR A C 1
ATOM 2464 O O . THR A 1 313 ? -10.595 -15.401 33.106 1.00 10.33 338 THR A O 1
ATOM 2468 N N . LEU A 1 314 ? -9.282 -14.808 31.356 1.00 9.94 339 LEU A N 1
ATOM 2469 C CA . LEU A 1 314 ? -9.274 -13.394 31.680 1.00 9.76 339 LEU A CA 1
ATOM 2470 C C . LEU A 1 314 ? -8.695 -13.095 33.046 1.00 9.24 339 LEU A C 1
ATOM 2471 O O . LEU A 1 314 ? -9.116 -12.147 33.715 1.00 10.70 339 LEU A O 1
ATOM 2476 N N . GLU A 1 315 ? -7.655 -13.847 33.402 1.00 9.16 340 GLU A N 1
ATOM 2477 C CA . GLU A 1 315 ? -6.772 -13.446 34.517 1.00 7.68 340 GLU A CA 1
ATOM 2478 C C . GLU A 1 315 ? -5.642 -12.525 34.040 1.00 8.51 340 GLU A C 1
ATOM 2479 O O . GLU A 1 315 ? -4.944 -12.872 33.081 1.00 8.86 340 GLU A O 1
ATOM 2485 N N . ALA A 1 316 ? -5.491 -11.401 34.678 1.00 9.56 341 ALA A N 1
ATOM 2486 C CA . ALA A 1 316 ? -4.431 -10.461 34.344 1.00 9.05 341 ALA A CA 1
ATOM 2487 C C . ALA A 1 316 ? -3.100 -11.047 34.715 1.00 9.74 341 ALA A C 1
ATOM 2488 O O . ALA A 1 316 ? -2.894 -11.481 35.847 1.00 10.54 341 ALA A O 1
ATOM 2490 N N . LYS A 1 317 ? -2.170 -10.959 33.762 1.00 7.93 342 LYS A N 1
ATOM 2491 C CA . LYS A 1 317 ? -0.825 -11.488 33.908 1.00 7.38 342 LYS A CA 1
ATOM 2492 C C . LYS A 1 317 ? 0.120 -10.465 34.502 1.00 7.64 342 LYS A C 1
ATOM 2493 O O . LYS A 1 317 ? -0.219 -9.300 34.577 1.00 7.07 342 LYS A O 1
ATOM 2499 N N . PRO A 1 318 ? 1.319 -10.915 34.905 1.00 6.93 343 PRO A N 1
ATOM 2500 C CA . PRO A 1 318 ? 2.317 -9.917 35.302 1.00 8.08 343 PRO A CA 1
ATOM 2501 C C . PRO A 1 318 ? 2.473 -8.779 34.253 1.00 8.08 343 PRO A C 1
ATOM 2502 O O . PRO A 1 318 ? 2.618 -7.615 34.624 1.00 8.18 343 PRO A O 1
ATOM 2506 N N . ALA A 1 319 ? 2.390 -9.104 32.974 1.00 7.80 344 ALA A N 1
ATOM 2507 C CA . ALA A 1 319 ? 2.509 -8.081 31.930 1.00 7.71 344 ALA A CA 1
ATOM 2508 C C . ALA A 1 319 ? 1.454 -6.968 32.103 1.00 6.96 344 ALA A C 1
ATOM 2509 O O . ALA A 1 319 ? 1.803 -5.808 31.840 1.00 9.32 344 ALA A O 1
ATOM 2511 N N . TYR A 1 320 ? 0.233 -7.274 32.519 1.00 8.46 345 TYR A N 1
ATOM 2512 C CA . TYR A 1 320 ? -0.776 -6.247 32.782 1.00 7.29 345 TYR A CA 1
ATOM 2513 C C . TYR A 1 320 ? -0.305 -5.249 33.839 1.00 7.19 345 TYR A C 1
ATOM 2514 O O . TYR A 1 320 ? -0.388 -4.021 33.657 1.00 7.89 345 TYR A O 1
ATOM 2523 N N . TYR A 1 321 ? 0.190 -5.782 34.953 1.00 7.53 346 TYR A N 1
ATOM 2524 C CA . TYR A 1 321 ? 0.593 -4.953 36.037 1.00 7.35 346 TYR A CA 1
ATOM 2525 C C . TYR A 1 321 ? 1.848 -4.144 35.688 1.00 7.59 346 TYR A C 1
ATOM 2526 O O . TYR A 1 321 ? 1.996 -2.982 36.100 1.00 8.72 346 TYR A O 1
ATOM 2535 N N . ALA A 1 322 ? 2.733 -4.738 34.890 1.00 8.48 347 ALA A N 1
ATOM 2536 C CA . ALA A 1 322 ? 3.905 -4.047 34.394 1.00 6.95 347 ALA A CA 1
ATOM 2537 C C . ALA A 1 322 ? 3.520 -2.865 33.476 1.00 6.77 347 ALA A C 1
ATOM 2538 O O . ALA A 1 322 ? 4.084 -1.771 33.567 1.00 7.82 347 ALA A O 1
ATOM 2540 N N . VAL A 1 323 ? 2.540 -3.058 32.616 1.00 7.38 348 VAL A N 1
ATOM 2541 C CA . VAL A 1 323 ? 2.046 -1.971 31.765 1.00 7.10 348 VAL A CA 1
ATOM 2542 C C . VAL A 1 323 ? 1.508 -0.837 32.658 1.00 8.20 348 VAL A C 1
ATOM 2543 O O . VAL A 1 323 ? 1.799 0.318 32.420 1.00 8.49 348 VAL A O 1
ATOM 2547 N N . ALA A 1 324 ? 0.713 -1.191 33.681 1.00 7.88 349 ALA A N 1
ATOM 2548 C CA . ALA A 1 324 ? 0.202 -0.211 34.632 1.00 7.74 349 ALA A CA 1
ATOM 2549 C C . ALA A 1 324 ? 1.354 0.560 35.280 1.00 8.43 349 ALA A C 1
ATOM 2550 O O . ALA A 1 324 ? 1.312 1.778 35.360 1.00 8.18 349 ALA A O 1
ATOM 2552 N N . ASP A 1 325 ? 2.413 -0.127 35.689 1.00 8.03 350 ASP A N 1
ATOM 2553 C CA . ASP A 1 325 ? 3.582 0.550 36.269 1.00 8.93 350 ASP A CA 1
ATOM 2554 C C . ASP A 1 325 ? 4.168 1.513 35.258 1.00 8.42 350 ASP A C 1
ATOM 2555 O O . ASP A 1 325 ? 4.415 2.674 35.589 1.00 7.47 350 ASP A O 1
ATOM 2560 N N . ALA A 1 326 ? 4.394 1.035 34.025 1.00 8.06 351 ALA A N 1
ATOM 2561 C CA . ALA A 1 326 ? 4.955 1.907 32.987 1.00 8.56 351 ALA A CA 1
ATOM 2562 C C . ALA A 1 326 ? 4.113 3.153 32.748 1.00 8.48 351 ALA A C 1
ATOM 2563 O O . ALA A 1 326 ? 4.642 4.280 32.604 1.00 9.55 351 ALA A O 1
ATOM 2565 N N . LEU A 1 327 ? 2.806 2.968 32.701 1.00 9.13 352 LEU A N 1
ATOM 2566 C CA . LEU A 1 327 ? 1.883 4.091 32.437 1.00 8.68 352 LEU A CA 1
ATOM 2567 C C . LEU A 1 327 ? 1.954 5.122 33.549 1.00 11.25 352 LEU A C 1
ATOM 2568 O O . LEU A 1 327 ? 1.740 6.307 33.294 1.00 14.12 352 LEU A O 1
ATOM 2573 N N . GLU A 1 328 ? 2.213 4.689 34.780 1.00 9.55 353 GLU A N 1
ATOM 2574 C CA . GLU A 1 328 ? 2.408 5.589 35.910 1.00 10.74 353 GLU A CA 1
ATOM 2575 C C . GLU A 1 328 ? 3.835 6.155 36.045 1.00 11.36 353 GLU A C 1
ATOM 2576 O O . GLU A 1 328 ? 4.118 6.947 36.963 1.00 12.03 353 GLU A O 1
ATOM 2582 N N . GLY A 1 329 ? 4.753 5.745 35.167 1.00 11.75 354 GLY A N 1
ATOM 2583 C CA . GLY A 1 329 ? 6.145 6.178 35.263 1.00 12.53 354 GLY A CA 1
ATOM 2584 C C . GLY A 1 329 ? 6.884 5.549 36.436 1.00 13.14 354 GLY A C 1
ATOM 2585 O O . GLY A 1 329 ? 7.896 6.080 36.916 1.00 16.05 354 GLY A O 1
ATOM 2586 N N . LYS A 1 330 ? 6.410 4.413 36.900 1.00 11.72 355 LYS A N 1
ATOM 2587 C CA . LYS A 1 330 ? 6.973 3.703 38.072 1.00 10.82 355 LYS A CA 1
ATOM 2588 C C . LYS A 1 330 ? 7.816 2.551 37.561 1.00 11.80 355 LYS A C 1
ATOM 2589 O O . LYS A 1 330 ? 7.501 1.991 36.506 1.00 10.15 355 LYS A O 1
ATOM 2595 N N . PRO A 1 331 ? 8.872 2.187 38.311 1.00 11.06 356 PRO A N 1
ATOM 2596 C CA . PRO A 1 331 ? 9.611 0.961 37.981 1.00 10.83 356 PRO A CA 1
ATOM 2597 C C . PRO A 1 331 ? 8.717 -0.235 37.899 1.00 9.84 356 PRO A C 1
ATOM 2598 O O . PRO A 1 331 ? 7.647 -0.338 38.570 1.00 10.11 356 PRO A O 1
ATOM 2602 N N . CYS A 1 332 ? 9.140 -1.193 37.091 1.00 9.84 357 CYS A N 1
ATOM 2603 C CA . CYS A 1 332 ? 8.398 -2.428 36.997 1.00 9.39 357 CYS A CA 1
ATOM 2604 C C . CYS A 1 332 ? 8.413 -3.243 38.287 1.00 11.22 357 CYS A C 1
ATOM 2605 O O . CYS A 1 332 ? 9.453 -3.605 38.786 1.00 12.24 357 CYS A O 1
ATOM 2608 N N . SER A 1 333 ? 7.234 -3.534 38.840 1.00 10.24 358 SER A N 1
ATOM 2609 C CA . SER A 1 333 ? 7.125 -4.196 40.130 1.00 10.75 358 SER A CA 1
ATOM 2610 C C . SER A 1 333 ? 7.039 -5.722 40.049 1.00 11.30 358 SER A C 1
ATOM 2611 O O . SER A 1 333 ? 7.037 -6.387 41.092 1.00 12.44 358 SER A O 1
ATOM 2614 N N . VAL A 1 334 ? 6.924 -6.268 38.839 1.00 11.37 359 VAL A N 1
ATOM 2615 C CA . VAL A 1 334 ? 6.620 -7.677 38.579 1.00 12.86 359 VAL A CA 1
ATOM 2616 C C . VAL A 1 334 ? 7.564 -8.312 37.535 1.00 15.20 359 VAL A C 1
ATOM 2617 O O . VAL A 1 334 ? 7.258 -9.367 36.956 1.00 17.46 359 VAL A O 1
ATOM 2621 N N . CYS A 1 335 ? 8.687 -7.666 37.265 1.00 16.51 360 CYS A N 1
ATOM 2622 C CA . CYS A 1 335 ? 9.612 -8.086 36.219 1.00 17.40 360 CYS A CA 1
ATOM 2623 C C . CYS A 1 335 ? 10.696 -8.981 36.831 1.00 18.45 360 CYS A C 1
ATOM 2624 O O . CYS A 1 335 ? 11.601 -9.354 36.097 1.00 20.13 360 CYS A O 1
#

Foldseek 3Di:
DDAQQVLLVVQQFPGEAAEDQPPPDCCPPDVVSLVNRLRHTQEYEHLQLLEQCNADQDQVDGDNVRVVSVLVSNVVSNHAYAYDAQAEQPNHHCNLVVDDDALVVVLVSSLSSLLVSCLVCAQSHLAYQQHEAQADQQLDGDDHSNCVRNNPVSVLSSQQSNCVSNVVVVRNSHAYEHEYEPLQFDGNNVVSVLVVVVVSVVVVGDHAAYEYQAAAEQPGADALVRSLVSCLVQVVSRHQYEPAAHWYKYLADDCADLVNLLSLLVSLLSNLLSLSVNPNSHNYYYHHDAEQVPDPPCVVHPRMTNTHQAYNVRDGTLNVQSSSCSSNVHPRPRD

Radius of gyration: 19.04 Å; Cα contacts (8 Å, |Δi|>4): 719; chains: 1; bounding box: 40×43×56 Å

B-factor: mean 12.61, std 6.27, range [3.98, 43.88]